Protein AF-0000000076757817 (afdb_homodimer)

Nearest PDB structures (foldseek):
  6qsr-assembly1_B  TM=8.230E-01  e=2.465E-12  Xenorhabdus doucetiae
  3az9-assembly2_G  TM=7.863E-01  e=8.239E-07  Plasmodium falciparum
  4b0j-assembly9_I  TM=7.269E-01  e=7.749E-06  Pseudomonas aeruginosa PAO1
  7bka-assembly1_A-2  TM=7.117E-01  e=3.145E-05  Pseudomonas aeruginosa PAO1
  6qsr-assembly1_B  TM=8.229E-01  e=2.107E-12  Xenorhabdus doucetiae

Sequence (334 aa):
MPQCPIKQPAALLPHSGRMVLLDEVLSYDDNSLHAVCTIRPDCILLPDGTNALPGWLGLEIMAQGVGAWAGAHALDAGRPVQLGFLLGTRKLHFARPEIPVGTVLDVQINLSWQDNATNMGVFDCTLTCRTPPLGRDDLAPGTLLLSGALNVFSPTNREALDAILGRMPQCPIKQPAALLPHSGRMVLLDEVLSYDDNSLHAVCTIRPDCILLPDGTNALPGWLGLEIMAQGVGAWAGAHALDAGRPVQLGFLLGTRKLHFARPEIPVGTVLDVQINLSWQDNATNMGVFDCTLTCRTPPLGRDDLAPGTLLLSGALNVFSPTNREALDAILGR

Organism: NCBI:txid1073362

Foldseek 3Di:
DPDPPDPCCVVVDPDDVLQDFWDDWPDDDPWKTKTKGAQAPSRPQDDPPDFWHFLVCCVSVQVVRVQVRQQVVCVVVVHHRFDKDFLDWDPKDAPDRIGGHQFMKIKMWGWDDADPQQQKTKIKIWIATCDHHPPDDVRDGGHTGIITITIMGTPPDDPNVCVSVVD/DPDPPDPCCVVVDPDDVLQDFWDDWPDDDPWKTKTKGAQAPSRPQDDPPDFWHFLVCCVSVQVVRVQVRQQVVCVVVVHHRFDKDFLDWDPKDAPDRIGGHQWMKIKMWGWDDADPQQQKTKIKIWIATCDHHPPDDVRDGGHTGIITITIMGTPPDDPNVCVSVVD

Secondary structure (DSSP, 8-state):
-PPSSBS-GGGGSS-SGGG--EEEEEEE-SSEEEEEEE--TT-TTSPTT-SEEEGGGHHHHHHHHHHHHHHHHHHHTT------EEEEEEEEEES-SEEETT-EEEEEEEEEEEETTTTEEEEEEEEEEEEPPTT--SS-TT-EEEEEEEEEE-TTSHHHHHHHTT-/-PPSSBS-GGGGSS-SGGG--EEEEEEE-SSEEEEEEE--TT-TTSPTT-SEEEGGGHHHHHHHHHHHHHHHHHHHTT------EEEEEEEEEES-SEEETT-EEEEEEEEEEEETTTTEEEEEEEEEEEEPPTT--SS-TT-EEEEEEEEEE-TTSHHHHHHHTT-

Structure (mmCIF, N/CA/C/O backbone):
data_AF-0000000076757817-model_v1
#
loop_
_entity.id
_entity.type
_entity.pdbx_description
1 polymer 'Thioester dehydrase'
#
loop_
_atom_site.group_PDB
_atom_site.id
_atom_site.type_symbol
_atom_site.label_atom_id
_atom_site.label_alt_id
_atom_site.label_comp_id
_atom_site.label_asym_id
_atom_site.label_entity_id
_atom_site.label_seq_id
_atom_site.pdbx_PDB_ins_code
_atom_site.Cartn_x
_atom_site.Cartn_y
_atom_site.Cartn_z
_atom_site.occupancy
_atom_site.B_iso_or_equiv
_atom_site.auth_seq_id
_atom_site.auth_comp_id
_atom_site.auth_asym_id
_atom_site.auth_atom_id
_atom_site.pdbx_PDB_model_num
ATOM 1 N N . MET A 1 1 ? -22.953 1.483 13.883 1 59.16 1 MET A N 1
ATOM 2 C CA . MET A 1 1 ? -22.156 2.629 13.445 1 59.16 1 MET A CA 1
ATOM 3 C C . MET A 1 1 ? -21.031 2.918 14.438 1 59.16 1 MET A C 1
ATOM 5 O O . MET A 1 1 ? -21.281 3.039 15.633 1 59.16 1 MET A O 1
ATOM 9 N N . PRO A 1 2 ? -19.766 2.627 13.938 1 66.06 2 PRO A N 1
ATOM 10 C CA . PRO A 1 2 ? -18.781 2.926 14.977 1 66.06 2 PRO A CA 1
ATOM 11 C C . PRO A 1 2 ? -18.969 4.312 15.594 1 66.06 2 PRO A C 1
ATOM 13 O O . PRO A 1 2 ? -19.422 5.238 14.906 1 66.06 2 PRO A O 1
ATOM 16 N N . GLN A 1 3 ? -19.094 4.418 16.859 1 83.25 3 GLN A N 1
ATOM 17 C CA . GLN A 1 3 ? -19.25 5.68 17.578 1 83.25 3 GLN A CA 1
ATOM 18 C C . GLN A 1 3 ? -18.016 6.566 17.391 1 83.25 3 GLN A C 1
ATOM 20 O O . GLN A 1 3 ? -16.891 6.121 17.609 1 83.25 3 GLN A O 1
ATOM 25 N N . CYS A 1 4 ? -18.219 7.715 16.875 1 88.81 4 CYS A N 1
ATOM 26 C CA . CYS A 1 4 ? -17.125 8.664 16.703 1 88.81 4 CYS A CA 1
ATOM 27 C C . CYS A 1 4 ? -16.875 9.43 18 1 88.81 4 CYS A C 1
ATOM 29 O O . CYS A 1 4 ? -17.781 9.648 18.797 1 88.81 4 CYS A O 1
ATOM 31 N N . PRO A 1 5 ? -15.602 9.836 18.359 1 92.88 5 PRO A N 1
ATOM 32 C CA . PRO A 1 5 ? -14.414 9.594 17.531 1 92.88 5 PRO A CA 1
ATOM 33 C C . PRO A 1 5 ? -13.945 8.141 17.578 1 92.88 5 PRO A C 1
ATOM 35 O O . PRO A 1 5 ? -14.055 7.488 18.625 1 92.88 5 PRO A O 1
ATOM 38 N N . ILE A 1 6 ? -13.523 7.648 16.484 1 92.06 6 ILE A N 1
ATOM 39 C CA . ILE A 1 6 ? -12.875 6.34 16.422 1 92.06 6 ILE A CA 1
ATOM 40 C C . ILE A 1 6 ? -11.406 6.465 16.812 1 92.06 6 ILE A C 1
ATOM 42 O O . ILE A 1 6 ? -10.602 7.012 16.047 1 92.06 6 ILE A O 1
ATOM 46 N N . LYS A 1 7 ? -10.93 5.855 17.844 1 91.38 7 LYS A N 1
ATOM 47 C CA . LYS A 1 7 ? -9.609 6.074 18.438 1 91.38 7 LYS A CA 1
ATOM 48 C C . LYS A 1 7 ? -8.609 5.031 17.938 1 91.38 7 LYS A C 1
ATOM 50 O O . LYS A 1 7 ? -7.406 5.16 18.172 1 91.38 7 LYS A O 1
ATOM 55 N N . GLN A 1 8 ? -9.125 4.004 17.297 1 85.5 8 GLN A N 1
ATOM 56 C CA . GLN A 1 8 ? -8.258 2.986 16.719 1 85.5 8 GLN A CA 1
ATOM 57 C C . GLN A 1 8 ? -8.469 2.891 15.203 1 85.5 8 GLN A C 1
ATOM 59 O O . GLN A 1 8 ? -9.047 1.918 14.711 1 85.5 8 GLN A O 1
ATOM 64 N N . PRO A 1 9 ? -7.902 3.799 14.508 1 88 9 PRO A N 1
ATOM 65 C CA . PRO A 1 9 ? -8.133 3.82 13.062 1 88 9 PRO A CA 1
ATOM 66 C C . PRO A 1 9 ? -7.609 2.568 12.359 1 88 9 PRO A C 1
ATOM 68 O O . PRO A 1 9 ? -8.062 2.232 11.266 1 88 9 PRO A O 1
ATOM 71 N N . ALA A 1 10 ? -6.676 1.863 13.023 1 82.62 10 ALA A N 1
ATOM 72 C CA . ALA A 1 10 ? -6.133 0.627 12.469 1 82.62 10 ALA A CA 1
ATOM 73 C C . ALA A 1 10 ? -7.246 -0.367 12.148 1 82.62 10 ALA A C 1
ATOM 75 O O . ALA A 1 10 ? -7.137 -1.139 11.195 1 82.62 10 ALA A O 1
ATOM 76 N N . ALA A 1 11 ? -8.289 -0.282 12.891 1 82.5 11 ALA A N 1
ATOM 77 C CA . ALA A 1 11 ? -9.391 -1.218 12.719 1 82.5 11 ALA A CA 1
ATOM 78 C C . ALA A 1 11 ? -10.156 -0.938 11.43 1 82.5 11 ALA A C 1
ATOM 80 O O . ALA A 1 11 ? -10.914 -1.786 10.953 1 82.5 11 ALA A O 1
ATOM 81 N N . LEU A 1 12 ? -9.992 0.234 10.883 1 86.06 12 LEU A N 1
ATOM 82 C CA . LEU A 1 12 ? -10.695 0.629 9.672 1 86.06 12 LEU A CA 1
ATOM 83 C C . LEU A 1 12 ? -9.852 0.321 8.438 1 86.06 12 LEU A C 1
ATOM 85 O O . LEU A 1 12 ? -10.32 0.469 7.305 1 86.06 12 LEU A O 1
ATOM 89 N N . LEU A 1 13 ? -8.594 0.006 8.609 1 84.19 13 LEU A N 1
ATOM 90 C CA . LEU A 1 13 ? -7.648 -0.204 7.523 1 84.19 13 LEU A CA 1
ATOM 91 C C . LEU A 1 13 ? -7.254 -1.673 7.422 1 84.19 13 LEU A C 1
ATOM 93 O O . LEU A 1 13 ? -7.312 -2.406 8.414 1 84.19 13 LEU A O 1
ATOM 97 N N . PRO A 1 14 ? -6.934 -2.043 6.145 1 70.81 14 PRO A N 1
ATOM 98 C CA . PRO A 1 14 ? -6.492 -3.436 6.023 1 70.81 14 PRO A CA 1
ATOM 99 C C . PRO A 1 14 ? -5.18 -3.705 6.754 1 70.81 14 PRO A C 1
ATOM 101 O O . PRO A 1 14 ? -4.184 -3.016 6.52 1 70.81 14 PRO A O 1
ATOM 104 N N . HIS A 1 15 ? -5.055 -3.926 7.953 1 63.12 15 HIS A N 1
ATOM 105 C CA . HIS A 1 15 ? -3.83 -4.086 8.727 1 63.12 15 HIS A CA 1
ATOM 106 C C . HIS A 1 15 ? -3.494 -5.562 8.93 1 63.12 15 HIS A C 1
ATOM 108 O O . HIS A 1 15 ? -2.338 -5.91 9.18 1 63.12 15 HIS A O 1
ATOM 114 N N . SER A 1 16 ? -4.121 -6.391 9.031 1 57.44 16 SER A N 1
ATOM 115 C CA . SER A 1 16 ? -3.879 -7.637 9.75 1 57.44 16 SER A CA 1
ATOM 116 C C . SER A 1 16 ? -2.908 -8.539 8.992 1 57.44 16 SER A C 1
ATOM 118 O O . SER A 1 16 ? -2.561 -8.25 7.848 1 57.44 16 SER A O 1
ATOM 120 N N . GLY A 1 17 ? -2.246 -9.438 9.75 1 59.69 17 GLY A N 1
ATOM 121 C CA . GLY A 1 17 ? -1.6 -10.633 9.219 1 59.69 17 GLY A CA 1
ATOM 122 C C . GLY A 1 17 ? -2.271 -11.164 7.969 1 59.69 17 GLY A C 1
ATOM 123 O O . GLY A 1 17 ? -1.628 -11.805 7.137 1 59.69 17 GLY A O 1
ATOM 124 N N . ARG A 1 18 ? -3.461 -10.57 7.727 1 65.88 18 ARG A N 1
ATOM 125 C CA . ARG A 1 18 ? -4.23 -11.047 6.578 1 65.88 18 ARG A CA 1
ATOM 126 C C . ARG A 1 18 ? -3.781 -10.352 5.297 1 65.88 18 ARG A C 1
ATOM 128 O O . ARG A 1 18 ? -4.023 -10.852 4.199 1 65.88 18 ARG A O 1
ATOM 135 N N . MET A 1 19 ? -2.99 -9.289 5.41 1 78.12 19 MET A N 1
ATOM 136 C CA . MET A 1 19 ? -2.559 -8.547 4.227 1 78.12 19 MET A CA 1
ATOM 137 C C . MET A 1 19 ? -1.265 -9.133 3.664 1 78.12 19 MET A C 1
ATOM 139 O O . MET A 1 19 ? -0.872 -8.812 2.541 1 78.12 19 MET A O 1
ATOM 143 N N . VAL A 1 20 ? -0.79 -10.031 4.496 1 83.75 20 VAL A N 1
ATOM 144 C CA . VAL A 1 20 ? 0.429 -10.68 4.031 1 83.75 20 VAL A CA 1
ATOM 145 C C . VAL A 1 20 ? 0.072 -11.891 3.174 1 83.75 20 VAL A C 1
ATOM 147 O O . VAL A 1 20 ? -0.533 -12.852 3.664 1 83.75 20 VAL A O 1
ATOM 150 N N . LEU A 1 21 ? 0.478 -11.828 1.938 1 90 21 LEU A N 1
ATOM 151 C CA . LEU A 1 21 ? 0.109 -12.844 0.96 1 90 21 LEU A CA 1
ATOM 152 C C . LEU A 1 21 ? 1.172 -13.938 0.882 1 90 21 LEU A C 1
ATOM 154 O O . LEU A 1 21 ? 0.859 -15.094 0.594 1 90 21 LEU A O 1
ATOM 158 N N . LEU A 1 22 ? 2.387 -13.578 1.128 1 95.12 22 LEU A N 1
ATOM 159 C CA . LEU A 1 22 ? 3.479 -14.547 1.048 1 95.12 22 LEU A CA 1
ATOM 160 C C . LEU A 1 22 ? 3.41 -15.539 2.201 1 95.12 22 LEU A C 1
ATOM 162 O O . LEU A 1 22 ? 3.182 -15.148 3.35 1 95.12 22 LEU A O 1
ATOM 166 N N . ASP A 1 23 ? 3.6 -16.797 1.797 1 95.44 23 ASP A N 1
ATOM 167 C CA . ASP A 1 23 ? 3.637 -17.844 2.818 1 95.44 23 ASP A CA 1
ATOM 168 C C . ASP A 1 23 ? 5.012 -17.906 3.482 1 95.44 23 ASP A C 1
ATOM 170 O O . ASP A 1 23 ? 5.109 -18.016 4.707 1 95.44 23 ASP A O 1
ATOM 174 N N . GLU A 1 24 ? 5.984 -17.938 2.697 1 96.12 24 GLU A N 1
ATOM 175 C CA . GLU A 1 24 ? 7.359 -18.047 3.18 1 96.12 24 GLU A CA 1
ATOM 176 C C . GLU A 1 24 ? 8.352 -17.547 2.125 1 96.12 24 GLU A C 1
ATOM 178 O O . GLU A 1 24 ? 8.039 -17.547 0.931 1 96.12 24 GLU A O 1
ATOM 183 N N . VAL A 1 25 ? 9.523 -17.062 2.656 1 97.62 25 VAL A N 1
ATOM 184 C CA . VAL A 1 25 ? 10.672 -16.781 1.802 1 97.62 25 VAL A CA 1
ATOM 185 C C . VAL A 1 25 ? 11.641 -17.953 1.84 1 97.62 25 VAL A C 1
ATOM 187 O O . VAL A 1 25 ? 12.203 -18.266 2.891 1 97.62 25 VAL A O 1
ATOM 190 N N . LEU A 1 26 ? 11.812 -18.578 0.667 1 98.25 26 LEU A N 1
ATOM 191 C CA . LEU A 1 26 ? 12.648 -19.781 0.594 1 98.25 26 LEU A CA 1
ATOM 192 C C . LEU A 1 26 ? 14.125 -19.406 0.57 1 98.25 26 LEU A C 1
ATOM 194 O O . LEU A 1 26 ? 14.953 -20.125 1.146 1 98.25 26 LEU A O 1
ATOM 198 N N . SER A 1 27 ? 14.391 -18.359 -0.106 1 97.94 27 SER A N 1
ATOM 199 C CA . SER A 1 27 ? 15.766 -17.891 -0.193 1 97.94 27 SER A CA 1
ATOM 200 C C . SER A 1 27 ? 15.82 -16.453 -0.692 1 97.94 27 SER A C 1
ATOM 202 O O . SER A 1 27 ? 14.875 -15.961 -1.312 1 97.94 27 SER A O 1
ATOM 204 N N . TYR A 1 28 ? 16.891 -15.766 -0.368 1 97.81 28 TYR A N 1
ATOM 205 C CA . TYR A 1 28 ? 17.219 -14.477 -0.968 1 97.81 28 TYR A CA 1
ATOM 206 C C . TYR A 1 28 ? 18.734 -14.242 -0.963 1 97.81 28 TYR A C 1
ATOM 208 O O . TYR A 1 28 ? 19.453 -14.852 -0.176 1 97.81 28 TYR A O 1
ATOM 216 N N . ASP A 1 29 ? 19.172 -13.477 -1.891 1 97.19 29 ASP A N 1
ATOM 217 C CA . ASP A 1 29 ? 20.562 -13.039 -1.958 1 97.19 29 ASP A CA 1
ATOM 218 C C . ASP A 1 29 ? 20.656 -11.555 -2.311 1 97.19 29 ASP A C 1
ATOM 220 O O . ASP A 1 29 ? 19.703 -10.797 -2.102 1 97.19 29 ASP A O 1
ATOM 224 N N . ASP A 1 30 ? 21.781 -11.078 -2.809 1 96.06 30 ASP A N 1
ATOM 225 C CA . ASP A 1 30 ? 22 -9.648 -3.002 1 96.06 30 ASP A CA 1
ATOM 226 C C . ASP A 1 30 ? 21.062 -9.078 -4.055 1 96.06 30 ASP A C 1
ATOM 228 O O . ASP A 1 30 ? 20.734 -7.891 -4.023 1 96.06 30 ASP A O 1
ATOM 232 N N . ASN A 1 31 ? 20.594 -9.977 -4.91 1 97.56 31 ASN A N 1
ATOM 233 C CA . ASN A 1 31 ? 19.859 -9.422 -6.039 1 97.56 31 ASN A CA 1
ATOM 234 C C . ASN A 1 31 ? 18.562 -10.18 -6.293 1 97.56 31 ASN A C 1
ATOM 236 O O . ASN A 1 31 ? 17.859 -9.906 -7.266 1 97.56 31 ASN A O 1
ATOM 240 N N . SER A 1 32 ? 18.281 -11.141 -5.453 1 98.38 32 SER A N 1
ATOM 241 C CA . SER A 1 32 ? 17.094 -11.93 -5.785 1 98.38 32 SER A CA 1
ATOM 242 C C . SER A 1 32 ? 16.406 -12.453 -4.531 1 98.38 32 SER A C 1
ATOM 244 O O . SER A 1 32 ? 17.016 -12.508 -3.461 1 98.38 32 SER A O 1
ATOM 246 N N . LEU A 1 33 ? 15.164 -12.805 -4.664 1 98.38 33 LEU A N 1
ATOM 247 C CA . LEU A 1 33 ? 14.367 -13.461 -3.629 1 98.38 33 LEU A CA 1
ATOM 248 C C . LEU A 1 33 ? 13.398 -14.461 -4.242 1 98.38 33 LEU A C 1
ATOM 250 O O . LEU A 1 33 ? 12.781 -14.188 -5.273 1 98.38 33 LEU A O 1
ATOM 254 N N . HIS A 1 34 ? 13.359 -15.617 -3.633 1 98.88 34 HIS A N 1
ATOM 255 C CA . HIS A 1 34 ? 12.406 -16.672 -3.967 1 98.88 34 HIS A CA 1
ATOM 256 C C . HIS A 1 34 ? 11.445 -16.922 -2.812 1 98.88 34 HIS A C 1
ATOM 258 O O . HIS A 1 34 ? 11.867 -17.25 -1.704 1 98.88 34 HIS A O 1
ATOM 264 N N . ALA A 1 35 ? 10.188 -16.75 -3.094 1 98.75 35 ALA A N 1
ATOM 265 C CA . ALA A 1 35 ? 9.164 -16.969 -2.072 1 98.75 35 ALA A CA 1
ATOM 266 C C . ALA A 1 35 ? 8.016 -17.812 -2.615 1 98.75 35 ALA A C 1
ATOM 268 O O . ALA A 1 35 ? 7.984 -18.141 -3.805 1 98.75 35 ALA A O 1
ATOM 269 N N . VAL A 1 36 ? 7.156 -18.203 -1.668 1 98.56 36 VAL A N 1
ATOM 270 C CA . VAL A 1 36 ? 5.965 -18.984 -2.002 1 98.56 36 VAL A CA 1
ATOM 271 C C . VAL A 1 36 ? 4.715 -18.234 -1.531 1 98.56 36 VAL A C 1
ATOM 273 O O . VAL A 1 36 ? 4.723 -17.609 -0.472 1 98.56 36 VAL A O 1
ATOM 276 N N . CYS A 1 37 ? 3.658 -18.312 -2.357 1 97.88 37 CYS A N 1
ATOM 277 C CA . CYS A 1 37 ? 2.355 -17.734 -2.035 1 97.88 37 CYS A CA 1
ATOM 278 C C . CYS A 1 37 ? 1.23 -18.688 -2.414 1 97.88 37 CYS A C 1
ATOM 280 O O . CYS A 1 37 ? 1.193 -19.203 -3.535 1 97.88 37 CYS A O 1
ATOM 282 N N . THR A 1 38 ? 0.307 -18.891 -1.485 1 97.38 38 THR A N 1
ATOM 283 C CA . THR A 1 38 ? -0.877 -19.688 -1.761 1 97.38 38 THR A CA 1
ATOM 284 C C . THR A 1 38 ? -2.113 -18.812 -1.897 1 97.38 38 THR A C 1
ATOM 286 O O . THR A 1 38 ? -2.383 -17.969 -1.033 1 97.38 38 THR A O 1
ATOM 289 N N . ILE A 1 39 ? -2.777 -19.016 -3.039 1 96.38 39 ILE A N 1
ATOM 290 C CA . ILE A 1 39 ? -4.051 -18.312 -3.18 1 96.38 39 ILE A CA 1
ATOM 291 C C . ILE A 1 39 ? -5.125 -19.047 -2.367 1 96.38 39 ILE A C 1
ATOM 293 O O . ILE A 1 39 ? -5.621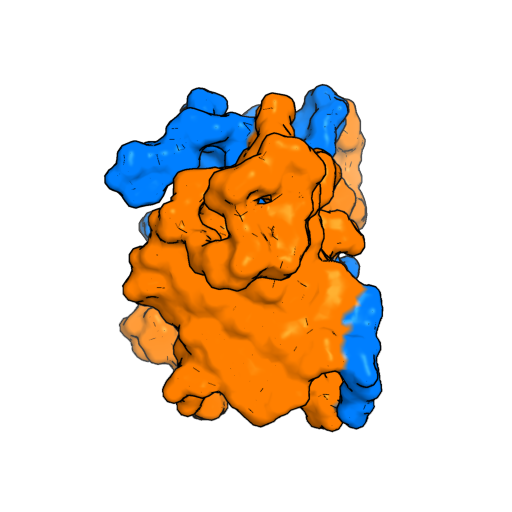 -20.094 -2.777 1 96.38 39 ILE A O 1
ATOM 297 N N . ARG A 1 40 ? -5.508 -18.438 -1.264 1 94.44 40 ARG A N 1
ATOM 298 C CA . ARG A 1 40 ? -6.488 -19.047 -0.362 1 94.44 40 ARG A CA 1
ATOM 299 C C . ARG A 1 40 ? -7.855 -18.391 -0.529 1 94.44 40 ARG A C 1
ATOM 301 O O . ARG A 1 40 ? -7.965 -17.297 -1.08 1 94.44 40 ARG A O 1
ATOM 308 N N . PRO A 1 41 ? -8.883 -19.078 -0.036 1 90.5 41 PRO A N 1
ATOM 309 C CA . PRO A 1 41 ? -10.234 -18.531 -0.155 1 90.5 41 PRO A CA 1
ATOM 310 C C . PRO A 1 41 ? -10.406 -17.234 0.625 1 90.5 41 PRO A C 1
ATOM 312 O O . PRO A 1 41 ? -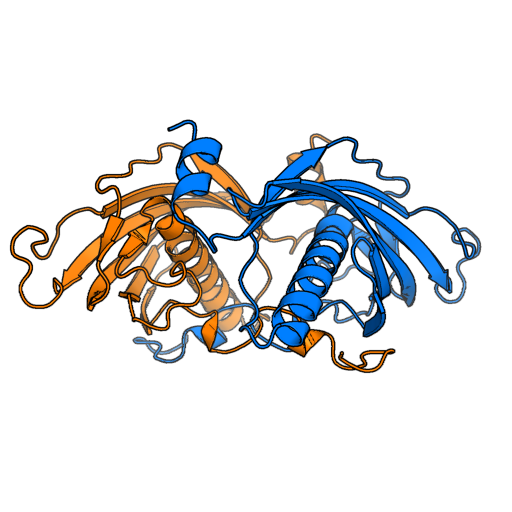11.273 -16.422 0.292 1 90.5 41 PRO A O 1
ATOM 315 N N . ASP A 1 42 ? -9.57 -17.094 1.611 1 83.81 42 ASP A N 1
ATOM 316 C CA . ASP A 1 42 ? -9.727 -15.898 2.447 1 83.81 42 ASP A CA 1
ATOM 317 C C . ASP A 1 42 ? -8.734 -14.812 2.053 1 83.81 42 ASP A C 1
ATOM 319 O O . ASP A 1 42 ? -8.539 -13.844 2.789 1 83.81 42 ASP A O 1
ATOM 323 N N . CYS A 1 43 ? -8.141 -15.016 0.966 1 85.75 43 CYS A N 1
ATOM 324 C CA . CYS A 1 43 ? -7.234 -13.984 0.464 1 85.75 43 CYS A CA 1
ATOM 325 C C . CYS A 1 43 ? -7.93 -12.633 0.402 1 85.75 43 CYS A C 1
ATOM 327 O O . CYS A 1 43 ? -8.992 -12.5 -0.205 1 85.75 43 CYS A O 1
ATOM 329 N N . ILE A 1 44 ? -7.285 -11.68 0.952 1 79.19 44 ILE A N 1
ATOM 330 C CA . ILE A 1 44 ? -7.879 -10.359 1.115 1 79.19 44 ILE A CA 1
ATOM 331 C C . ILE A 1 44 ? -8.094 -9.719 -0.254 1 79.19 44 ILE A C 1
ATOM 333 O O . ILE A 1 44 ? -8.953 -8.844 -0.411 1 79.19 44 ILE A O 1
ATOM 337 N N . LEU A 1 45 ? -7.398 -10.125 -1.271 1 82.81 45 LEU A N 1
ATOM 338 C CA . LEU A 1 45 ? -7.477 -9.539 -2.605 1 82.81 45 LEU A CA 1
ATOM 339 C C . LEU A 1 45 ? -8.57 -10.211 -3.43 1 82.81 45 LEU A C 1
ATOM 341 O O . LEU A 1 45 ? -8.93 -9.719 -4.504 1 82.81 45 LEU A O 1
ATOM 345 N N . LEU A 1 46 ? -9.047 -11.305 -2.91 1 85.62 46 LEU A N 1
ATOM 346 C CA . LEU A 1 46 ? -10.047 -12.055 -3.658 1 85.62 46 LEU A CA 1
ATOM 347 C C . LEU A 1 46 ? -11.383 -11.312 -3.664 1 85.62 46 LEU A C 1
ATOM 349 O O . LEU A 1 46 ? -11.938 -11.023 -2.604 1 85.62 46 LEU A O 1
ATOM 353 N N . PRO A 1 47 ? -11.883 -11.047 -4.879 1 79.12 47 PRO A N 1
ATOM 354 C CA . PRO A 1 47 ? -13.211 -10.43 -4.918 1 79.12 47 PRO A CA 1
ATOM 355 C C . PRO A 1 47 ? -14.289 -11.305 -4.297 1 79.12 47 PRO A C 1
ATOM 357 O O . PRO A 1 47 ? -14.203 -12.539 -4.367 1 79.12 47 PRO A O 1
ATOM 360 N N . ASP A 1 48 ? -15.25 -10.625 -3.773 1 76.06 48 ASP A N 1
ATOM 361 C CA . ASP A 1 48 ? -16.328 -11.344 -3.092 1 76.06 48 ASP A CA 1
ATOM 362 C C . ASP A 1 48 ? -17.016 -12.328 -4.035 1 76.06 48 ASP A C 1
ATOM 364 O O . ASP A 1 48 ? -17.328 -11.977 -5.18 1 76.06 48 ASP A O 1
ATOM 368 N N . GLY A 1 49 ? -17.156 -13.531 -3.486 1 81.88 49 GLY A N 1
ATOM 369 C CA . GLY A 1 49 ? -17.938 -14.523 -4.203 1 81.88 49 GLY A CA 1
ATOM 370 C C . GLY A 1 49 ? -17.203 -15.164 -5.359 1 81.88 49 GLY A C 1
ATOM 371 O O . GLY A 1 49 ? -17.797 -15.859 -6.184 1 81.88 49 GLY A O 1
ATOM 372 N N . THR A 1 50 ? -15.977 -14.805 -5.441 1 86.31 50 THR A N 1
ATOM 373 C CA . THR A 1 50 ? -15.219 -15.391 -6.539 1 86.31 50 THR A CA 1
ATOM 374 C C . THR A 1 50 ? -14.25 -16.453 -6.016 1 86.31 50 THR A C 1
ATOM 376 O O . THR A 1 50 ? -13.992 -16.531 -4.812 1 86.31 50 THR A O 1
ATOM 379 N N . ASN A 1 51 ? -13.797 -17.297 -7.004 1 92.12 51 ASN A N 1
ATOM 380 C CA . ASN A 1 51 ? -12.875 -18.359 -6.656 1 92.12 51 ASN A CA 1
ATOM 381 C C . ASN A 1 51 ? -11.547 -18.219 -7.395 1 92.12 51 ASN A C 1
ATOM 383 O O . ASN A 1 51 ? -10.859 -19.219 -7.641 1 92.12 51 ASN A O 1
ATOM 387 N N . ALA A 1 52 ? -11.328 -17.094 -7.824 1 93.94 52 ALA A N 1
ATOM 388 C CA . ALA A 1 52 ? -10.07 -16.812 -8.523 1 93.94 52 ALA A CA 1
ATOM 389 C C . ALA A 1 52 ? -9.656 -15.359 -8.352 1 93.94 52 ALA A C 1
ATOM 391 O O . ALA A 1 52 ? -10.5 -14.461 -8.305 1 93.94 52 ALA A O 1
ATOM 392 N N . LEU A 1 53 ? -8.359 -15.242 -8.258 1 92.56 53 LEU A N 1
ATOM 393 C CA . LEU A 1 53 ? -7.77 -13.906 -8.195 1 92.56 53 LEU A CA 1
ATOM 394 C C . LEU A 1 53 ? -7.578 -13.328 -9.602 1 92.56 53 LEU A C 1
ATOM 396 O O . LEU A 1 53 ? -6.961 -13.969 -10.453 1 92.56 53 LEU A O 1
ATOM 400 N N . PRO A 1 54 ? -8.164 -12.164 -9.805 1 89.62 54 PRO A N 1
ATOM 401 C CA . PRO A 1 54 ? -7.816 -11.523 -11.07 1 89.62 54 PRO A CA 1
ATOM 402 C C . PRO A 1 54 ? -6.309 -11.43 -11.297 1 89.62 54 PRO A C 1
ATOM 404 O O . PRO A 1 54 ? -5.562 -11.094 -10.367 1 89.62 54 PRO A O 1
ATOM 407 N N . GLY A 1 55 ? -5.852 -11.758 -12.477 1 90.06 55 GLY A N 1
ATOM 408 C CA . GLY A 1 55 ? -4.434 -11.852 -12.781 1 90.06 55 GLY A CA 1
ATOM 409 C C . GLY A 1 55 ? -3.664 -10.594 -12.422 1 90.06 55 GLY A C 1
ATOM 410 O O . GLY A 1 55 ? -2.543 -10.664 -11.914 1 90.06 55 GLY A O 1
ATOM 411 N N . TRP A 1 56 ? -4.219 -9.492 -12.727 1 83.94 56 TRP A N 1
ATOM 412 C CA . TRP A 1 56 ? -3.518 -8.234 -12.516 1 83.94 56 TRP A CA 1
ATOM 413 C C . TRP A 1 56 ? -3.223 -8.016 -11.039 1 83.94 56 TRP A C 1
ATOM 415 O O . TRP A 1 56 ? -2.283 -7.297 -10.68 1 83.94 56 TRP A O 1
ATOM 425 N N . LEU A 1 57 ? -3.992 -8.625 -10.133 1 88.44 57 LEU A N 1
ATOM 426 C CA . LEU A 1 57 ? -3.742 -8.477 -8.703 1 88.44 57 LEU A CA 1
ATOM 427 C C . LEU A 1 57 ? -2.508 -9.266 -8.289 1 88.44 57 LEU A C 1
ATOM 429 O O . LEU A 1 57 ? -1.985 -9.07 -7.188 1 88.44 57 LEU A O 1
ATOM 433 N N . GLY A 1 58 ? -2.047 -10.047 -9.156 1 93 58 GLY A N 1
ATOM 434 C CA . GLY A 1 58 ? -0.755 -10.672 -8.922 1 93 58 GLY A CA 1
ATOM 435 C C . GLY A 1 58 ? 0.367 -9.664 -8.727 1 93 58 GLY A C 1
ATOM 436 O O . GLY A 1 58 ? 1.389 -9.984 -8.117 1 93 58 GLY A O 1
ATOM 437 N N . LEU A 1 59 ? 0.164 -8.484 -9.242 1 91.38 59 LEU A N 1
ATOM 438 C CA . LEU A 1 59 ? 1.128 -7.406 -9.055 1 91.38 59 LEU A CA 1
ATOM 439 C C . LEU A 1 59 ? 1.378 -7.156 -7.57 1 91.38 59 LEU A C 1
ATOM 441 O O . LEU A 1 59 ? 2.51 -6.887 -7.168 1 91.38 59 LEU A O 1
ATOM 445 N N . GLU A 1 60 ? 0.323 -7.227 -6.762 1 89.5 60 GLU A N 1
ATOM 446 C CA . GLU A 1 60 ? 0.454 -7.008 -5.324 1 89.5 60 GLU A CA 1
ATOM 447 C C . GLU A 1 60 ? 1.334 -8.078 -4.684 1 89.5 60 GLU A C 1
ATOM 449 O O . GLU A 1 60 ? 2.078 -7.793 -3.742 1 89.5 60 GLU A O 1
ATOM 454 N N . ILE A 1 61 ? 1.229 -9.305 -5.18 1 94.19 61 ILE A N 1
ATOM 455 C CA . ILE A 1 61 ? 2.066 -10.398 -4.695 1 94.19 61 ILE A CA 1
ATOM 456 C C . ILE A 1 61 ? 3.529 -10.117 -5.039 1 94.19 61 ILE A C 1
ATOM 458 O O . ILE A 1 61 ? 4.41 -10.258 -4.188 1 94.19 61 ILE A O 1
ATOM 462 N N . MET A 1 62 ? 3.719 -9.633 -6.273 1 96.44 62 MET A N 1
ATOM 463 C CA . MET A 1 62 ? 5.07 -9.281 -6.703 1 96.44 62 MET A CA 1
ATOM 464 C C . MET A 1 62 ? 5.617 -8.125 -5.875 1 96.44 62 MET A C 1
ATOM 466 O O . MET A 1 62 ? 6.766 -8.164 -5.426 1 96.44 62 MET A O 1
ATOM 470 N N . ALA A 1 63 ? 4.773 -7.133 -5.707 1 93 63 ALA A N 1
ATOM 471 C CA . ALA A 1 63 ? 5.176 -5.98 -4.902 1 93 63 ALA A CA 1
ATOM 472 C C . ALA A 1 63 ? 5.566 -6.406 -3.49 1 93 63 ALA A C 1
ATOM 474 O O . ALA A 1 63 ? 6.555 -5.918 -2.939 1 93 63 ALA A O 1
ATOM 475 N N . GLN A 1 64 ? 4.805 -7.27 -2.951 1 91 64 GLN A N 1
ATOM 476 C CA . GLN A 1 64 ? 5.141 -7.762 -1.619 1 91 64 GLN A CA 1
ATOM 477 C C . GLN A 1 64 ? 6.461 -8.523 -1.629 1 91 64 GLN A C 1
ATOM 479 O O . GLN A 1 64 ? 7.234 -8.453 -0.67 1 91 64 GLN A O 1
ATOM 484 N N . GLY A 1 65 ? 6.695 -9.289 -2.674 1 96.56 65 GLY A N 1
ATOM 485 C CA . GLY A 1 65 ? 7.988 -9.93 -2.826 1 96.56 65 GLY A CA 1
ATOM 486 C C . GLY A 1 65 ? 9.148 -8.953 -2.801 1 96.56 65 GLY A C 1
ATOM 487 O O . GLY A 1 65 ? 10.148 -9.18 -2.121 1 96.56 65 GLY A O 1
ATOM 488 N N . VAL A 1 66 ? 9.008 -7.91 -3.562 1 95.81 66 VAL A N 1
ATOM 489 C CA . VAL A 1 66 ? 10.023 -6.863 -3.582 1 95.81 66 VAL A CA 1
ATOM 490 C C . VAL A 1 66 ? 10.195 -6.281 -2.18 1 95.81 66 VAL A C 1
ATOM 492 O O . VAL A 1 66 ? 11.32 -6.094 -1.712 1 95.81 66 VAL A O 1
ATOM 495 N N . GLY A 1 67 ? 9.109 -6.008 -1.559 1 92.62 67 GLY A N 1
ATOM 496 C CA . GLY A 1 67 ? 9.148 -5.527 -0.186 1 92.62 67 GLY A CA 1
ATOM 497 C C . GLY A 1 67 ? 9.875 -6.477 0.754 1 92.62 67 GLY A C 1
ATOM 498 O O . GLY A 1 67 ? 10.648 -6.039 1.607 1 92.62 67 GLY A O 1
ATOM 499 N N . ALA A 1 68 ? 9.609 -7.719 0.615 1 93.56 68 ALA A N 1
ATOM 500 C CA . ALA A 1 68 ? 10.242 -8.727 1.457 1 93.56 68 ALA A CA 1
ATOM 501 C C . ALA A 1 68 ? 11.758 -8.766 1.226 1 93.56 68 ALA A C 1
ATOM 503 O O . ALA A 1 68 ? 12.531 -8.93 2.17 1 93.56 68 ALA A O 1
ATOM 504 N N . TRP A 1 69 ? 12.141 -8.641 -0 1 96.19 69 TRP A N 1
ATOM 505 C CA . TRP A 1 69 ? 13.562 -8.57 -0.313 1 96.19 69 TRP A CA 1
ATOM 506 C C . TRP A 1 69 ? 14.219 -7.391 0.394 1 96.19 69 TRP A C 1
ATOM 508 O O . TRP A 1 69 ? 15.234 -7.559 1.078 1 96.19 69 TRP A O 1
ATOM 518 N N . ALA A 1 70 ? 13.664 -6.262 0.179 1 92.12 70 ALA A N 1
ATOM 519 C CA . ALA A 1 70 ? 14.188 -5.055 0.808 1 92.12 70 ALA A CA 1
ATOM 520 C C . ALA A 1 70 ? 14.18 -5.18 2.328 1 92.12 70 ALA A C 1
ATOM 522 O O . ALA A 1 70 ? 15.133 -4.773 2.998 1 92.12 70 ALA A O 1
ATOM 523 N N . GLY A 1 71 ? 13.133 -5.73 2.826 1 90.44 71 GLY A N 1
ATOM 524 C CA . GLY A 1 71 ? 13.008 -5.914 4.262 1 90.44 71 GLY A CA 1
ATOM 525 C C . GLY A 1 71 ? 14.047 -6.855 4.836 1 90.44 71 GLY A C 1
ATOM 526 O O . GLY A 1 71 ? 14.625 -6.59 5.895 1 90.44 71 GLY A O 1
ATOM 527 N N . ALA A 1 72 ? 14.289 -7.938 4.164 1 93.69 72 ALA A N 1
ATOM 528 C CA . ALA A 1 72 ? 15.305 -8.891 4.602 1 93.69 72 ALA A CA 1
ATOM 529 C C . ALA A 1 72 ? 16.672 -8.227 4.688 1 93.69 72 ALA A C 1
ATOM 531 O O . ALA A 1 72 ? 17.406 -8.406 5.668 1 93.69 72 ALA A O 1
ATOM 532 N N . HIS A 1 73 ? 16.922 -7.438 3.711 1 92.75 73 HIS A N 1
ATOM 533 C CA . HIS A 1 73 ? 18.219 -6.766 3.693 1 92.75 73 HIS A CA 1
ATOM 534 C C . HIS A 1 73 ? 18.312 -5.699 4.781 1 92.75 73 HIS A C 1
ATOM 536 O O . HIS A 1 73 ? 19.375 -5.496 5.375 1 92.75 73 HIS A O 1
ATOM 542 N N . ALA A 1 74 ? 17.234 -4.996 4.941 1 87.69 74 ALA A N 1
ATOM 543 C CA . ALA A 1 74 ? 17.219 -4.02 6.027 1 87.69 74 ALA A CA 1
ATOM 544 C C . ALA A 1 74 ? 17.5 -4.688 7.371 1 87.69 74 ALA A C 1
ATOM 546 O O . ALA A 1 74 ? 18.328 -4.211 8.148 1 87.69 74 ALA A O 1
ATOM 547 N N . LEU A 1 75 ? 16.891 -5.801 7.609 1 88.69 75 LEU A N 1
ATOM 548 C CA . LEU A 1 75 ? 17.062 -6.52 8.867 1 88.69 75 LEU A CA 1
ATOM 549 C C . LEU A 1 75 ? 18.484 -7.066 8.992 1 88.69 75 LEU A C 1
ATOM 551 O O . LEU A 1 75 ? 19.062 -7.027 10.078 1 88.69 75 LEU A O 1
ATOM 555 N N . ASP A 1 76 ? 19 -7.566 7.895 1 92.31 76 ASP A N 1
ATOM 556 C CA . ASP A 1 76 ? 20.391 -8.016 7.879 1 92.31 76 ASP A CA 1
ATOM 557 C C . ASP A 1 76 ? 21.328 -6.906 8.336 1 92.31 76 ASP A C 1
ATOM 559 O O . ASP A 1 76 ? 22.328 -7.168 8.992 1 92.31 76 ASP A O 1
ATOM 563 N N . ALA A 1 77 ? 20.984 -5.734 7.965 1 91.12 77 ALA A N 1
ATOM 564 C CA . ALA A 1 77 ? 21.828 -4.586 8.25 1 91.12 77 ALA A CA 1
ATOM 565 C C . ALA A 1 77 ? 21.5 -3.975 9.602 1 91.12 77 ALA A C 1
ATOM 567 O O . ALA A 1 77 ? 22.047 -2.936 9.977 1 91.12 77 ALA A O 1
ATOM 568 N N . GLY A 1 78 ? 20.547 -4.531 10.281 1 88.44 78 GLY A N 1
ATOM 569 C CA . GLY A 1 78 ? 20.156 -4.02 11.586 1 88.44 78 GLY A CA 1
ATOM 570 C C . GLY A 1 78 ? 19.312 -2.76 11.5 1 88.44 78 GLY A C 1
ATOM 571 O O . GLY A 1 78 ? 19.344 -1.923 12.406 1 88.44 78 GLY A O 1
ATOM 572 N N . ARG A 1 79 ? 18.703 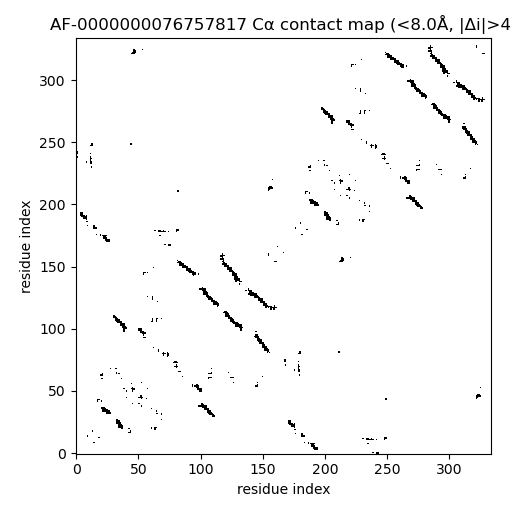-2.549 10.43 1 83.44 79 ARG A N 1
ATOM 573 C CA . ARG A 1 79 ? 17.844 -1.385 10.203 1 83.44 79 ARG A CA 1
ATOM 574 C C . ARG A 1 79 ? 16.375 -1.777 10.195 1 83.44 79 ARG A C 1
ATOM 576 O O . ARG A 1 79 ? 16.031 -2.938 9.945 1 83.44 79 ARG A O 1
ATOM 583 N N . PRO A 1 80 ? 15.477 -0.878 10.508 1 80.25 80 PRO A N 1
ATOM 584 C CA . PRO A 1 80 ? 14.047 -1.19 10.43 1 80.25 80 PRO A CA 1
ATOM 585 C C . PRO A 1 80 ? 13.555 -1.371 8.992 1 80.25 80 PRO A C 1
ATOM 587 O O . PRO A 1 80 ? 14.117 -0.781 8.07 1 80.25 80 PRO A O 1
ATOM 590 N N . VAL A 1 81 ? 12.531 -2.213 8.852 1 82.69 81 VAL A N 1
ATOM 591 C CA . VAL A 1 81 ? 11.859 -2.365 7.562 1 82.69 81 VAL A CA 1
ATOM 592 C C . VAL A 1 81 ? 11.18 -1.054 7.176 1 82.69 81 VAL A C 1
ATOM 594 O O . VAL A 1 81 ? 10.578 -0.384 8.023 1 82.69 81 VAL A O 1
ATOM 597 N N . GLN A 1 82 ? 11.297 -0.706 5.91 1 76.81 82 GLN A N 1
ATOM 598 C CA . GLN A 1 82 ? 10.75 0.555 5.426 1 76.81 82 GLN A CA 1
ATOM 599 C C . GLN A 1 82 ? 9.641 0.315 4.398 1 76.81 82 GLN A C 1
ATOM 601 O O . GLN A 1 82 ? 9.609 -0.731 3.748 1 76.81 82 GLN A O 1
ATOM 606 N N . LEU A 1 83 ? 8.789 1.353 4.316 1 77.31 83 LEU A N 1
ATOM 607 C CA . LEU A 1 83 ? 7.727 1.3 3.316 1 77.31 83 LEU A CA 1
ATOM 608 C C . LEU A 1 83 ? 8.281 1.548 1.918 1 77.31 83 LEU A C 1
ATOM 610 O O . LEU A 1 83 ? 9.125 2.424 1.729 1 77.31 83 LEU A O 1
ATOM 614 N N . GLY A 1 84 ? 7.852 0.718 1.03 1 79.56 84 GLY A N 1
ATOM 615 C CA . GLY A 1 84 ? 8.133 0.952 -0.378 1 79.56 84 GLY A CA 1
ATOM 616 C C . GLY A 1 84 ? 6.906 1.389 -1.162 1 79.56 84 GLY A C 1
ATOM 617 O O . GLY A 1 84 ? 5.773 1.104 -0.767 1 79.56 84 GLY A O 1
ATOM 618 N N . PHE A 1 85 ? 7.262 2.143 -2.244 1 78.5 85 PHE A N 1
ATOM 619 C CA . PHE A 1 85 ? 6.195 2.635 -3.109 1 78.5 85 PHE A CA 1
ATOM 620 C C . PHE A 1 85 ? 6.383 2.135 -4.535 1 78.5 85 PHE A C 1
ATOM 622 O O . PHE A 1 85 ? 7.484 2.205 -5.086 1 78.5 85 PHE A O 1
ATOM 629 N N . LEU A 1 86 ? 5.246 1.55 -4.973 1 81.62 86 LEU A N 1
ATOM 630 C CA . LEU A 1 86 ? 5.23 1.182 -6.383 1 81.62 86 LEU A CA 1
ATOM 631 C C . LEU A 1 86 ? 5.051 2.414 -7.266 1 81.62 86 LEU A C 1
ATOM 633 O O . LEU A 1 86 ? 3.998 3.055 -7.234 1 81.62 86 LEU A O 1
ATOM 637 N N . LEU A 1 87 ? 6.012 2.756 -8.086 1 79.38 87 LEU A N 1
ATOM 638 C CA . LEU A 1 87 ? 5.977 3.953 -8.914 1 79.38 87 LEU A CA 1
ATOM 639 C C . LEU A 1 87 ? 5.395 3.643 -10.297 1 79.38 87 LEU A C 1
ATOM 641 O O . LEU A 1 87 ? 4.84 4.523 -10.953 1 79.38 87 LEU A O 1
ATOM 645 N N . GLY A 1 88 ? 5.684 2.451 -10.68 1 82.19 88 GLY A N 1
ATOM 646 C CA . GLY A 1 88 ? 5.207 2.053 -12 1 82.19 88 GLY A CA 1
ATOM 647 C C . GLY A 1 88 ? 5.617 0.642 -12.375 1 82.19 88 GLY A C 1
ATOM 648 O O . GLY A 1 88 ? 6.332 -0.026 -11.625 1 82.19 88 GLY A O 1
ATOM 649 N N . THR A 1 89 ? 5.004 0.235 -13.438 1 88.69 89 THR A N 1
ATOM 650 C CA . THR A 1 89 ? 5.32 -1.083 -13.977 1 88.69 89 THR A CA 1
ATOM 651 C C . THR A 1 89 ? 5.648 -0.994 -15.469 1 88.69 89 THR A C 1
ATOM 653 O O . THR A 1 89 ? 5.258 -0.036 -16.141 1 88.69 89 THR A O 1
ATOM 656 N N . ARG A 1 90 ? 6.492 -1.905 -15.859 1 90.5 90 ARG A N 1
ATOM 657 C CA . ARG A 1 90 ? 6.789 -2.023 -17.281 1 90.5 90 ARG A CA 1
ATOM 658 C C . ARG A 1 90 ? 6.844 -3.484 -17.703 1 90.5 90 ARG A C 1
ATOM 660 O O . ARG A 1 90 ? 6.988 -4.379 -16.875 1 90.5 90 ARG A O 1
ATOM 667 N N . LYS A 1 91 ? 6.574 -3.758 -19.016 1 93.75 91 LYS A N 1
ATOM 668 C CA . LYS A 1 91 ? 6.688 -5.066 -19.656 1 93.75 91 LYS A CA 1
ATOM 669 C C . LYS A 1 91 ? 5.805 -6.098 -18.953 1 93.75 91 LYS A C 1
ATOM 671 O O . LYS A 1 91 ? 6.227 -7.234 -18.734 1 93.75 91 LYS A O 1
ATOM 676 N N . LEU A 1 92 ? 4.688 -5.66 -18.578 1 92.06 92 LEU A N 1
ATOM 677 C CA . LEU A 1 92 ? 3.773 -6.578 -17.906 1 92.06 92 LEU A CA 1
ATOM 678 C C . LEU A 1 92 ? 3.221 -7.605 -18.891 1 92.06 92 LEU A C 1
ATOM 680 O O . LEU A 1 92 ? 2.799 -7.254 -20 1 92.06 92 LEU A O 1
ATOM 684 N N . HIS A 1 93 ? 3.332 -8.828 -18.453 1 95.5 93 HIS A N 1
ATOM 685 C CA . HIS A 1 93 ? 2.777 -9.938 -19.219 1 95.5 93 HIS A CA 1
ATOM 686 C C . HIS A 1 93 ? 1.835 -10.781 -18.375 1 95.5 93 HIS A C 1
ATOM 688 O O . HIS A 1 93 ? 2.281 -11.531 -17.5 1 95.5 93 HIS A O 1
ATOM 694 N N . PHE A 1 94 ? 0.54 -10.617 -18.672 1 93.12 94 PHE A N 1
ATOM 695 C CA . PHE A 1 94 ? -0.486 -11.422 -18.016 1 93.12 94 PHE A CA 1
ATOM 696 C C . PHE A 1 94 ? -0.748 -12.703 -18.781 1 93.12 94 PHE A C 1
ATOM 698 O O . PHE A 1 94 ? -1.57 -12.719 -19.703 1 93.12 94 PHE A O 1
ATOM 705 N N . ALA A 1 95 ? -0.114 -13.727 -18.359 1 94.06 95 ALA A N 1
ATOM 706 C CA . ALA A 1 95 ? -0.21 -14.977 -19.109 1 94.06 95 ALA A CA 1
ATOM 707 C C . ALA A 1 95 ? -1.561 -15.648 -18.891 1 94.06 95 ALA A C 1
ATOM 709 O O . ALA A 1 95 ? -2 -16.453 -19.719 1 94.06 95 ALA A O 1
ATOM 710 N N . ARG A 1 96 ? -2.188 -15.391 -17.781 1 91.5 96 ARG A N 1
ATOM 711 C CA . ARG A 1 96 ? -3.533 -15.852 -17.469 1 91.5 96 ARG A CA 1
ATOM 712 C C . ARG A 1 96 ? -4.395 -14.719 -16.922 1 91.5 96 ARG A C 1
ATOM 714 O O . ARG A 1 96 ? -3.902 -13.859 -16.188 1 91.5 96 ARG A O 1
ATOM 721 N N . PRO A 1 97 ? -5.684 -14.836 -17.312 1 90.38 97 PRO A N 1
ATOM 722 C CA . PRO A 1 97 ? -6.559 -13.758 -16.844 1 90.38 97 PRO A CA 1
ATOM 723 C C . PRO A 1 97 ? -6.855 -13.859 -15.344 1 90.38 97 PRO A C 1
ATOM 725 O O . PRO A 1 97 ? -7.195 -12.852 -14.711 1 90.38 97 PRO A O 1
ATOM 728 N N . GLU A 1 98 ? -6.77 -15.047 -14.867 1 93.62 98 GLU A N 1
ATOM 729 C CA . GLU A 1 98 ? -7.07 -15.25 -13.453 1 93.62 98 GLU A CA 1
ATOM 730 C C . GLU A 1 98 ? -6.191 -16.344 -12.852 1 93.62 98 GLU A C 1
ATOM 732 O O . GLU A 1 98 ? -5.633 -17.172 -13.578 1 93.62 98 GLU A O 1
ATOM 737 N N . ILE A 1 99 ? -6.094 -16.297 -11.562 1 95.19 99 ILE A N 1
ATOM 738 C CA . ILE A 1 99 ? -5.371 -17.297 -10.781 1 95.19 99 ILE A CA 1
ATOM 739 C C . ILE A 1 99 ? -6.336 -18.016 -9.836 1 95.19 99 ILE A C 1
ATOM 741 O O . ILE A 1 99 ? -6.77 -17.438 -8.836 1 95.19 99 ILE A O 1
ATOM 745 N N . PRO A 1 100 ? -6.543 -19.266 -10.062 1 96.12 100 PRO A N 1
ATOM 746 C CA . PRO A 1 100 ? -7.555 -19.969 -9.266 1 96.12 100 PRO A CA 1
ATOM 747 C C . PRO A 1 100 ? -7.156 -20.109 -7.801 1 96.12 100 PRO A C 1
ATOM 749 O O . PRO A 1 100 ? -5.98 -20.328 -7.492 1 96.12 100 PRO A O 1
ATOM 752 N N . VAL A 1 101 ? -8.203 -20.016 -6.973 1 95.81 101 VAL A N 1
ATOM 753 C CA . VAL A 1 101 ? -8.016 -20.344 -5.562 1 95.81 101 VAL A CA 1
ATOM 754 C C . VAL A 1 101 ? -7.477 -21.766 -5.43 1 95.81 101 VAL A C 1
ATOM 756 O O . VAL A 1 101 ? -7.914 -22.672 -6.145 1 95.81 101 VAL A O 1
ATOM 759 N N . GLY A 1 102 ? -6.551 -21.938 -4.535 1 96.88 102 GLY A N 1
ATOM 760 C CA . GLY A 1 102 ? -5.898 -23.234 -4.352 1 96.88 102 GLY A CA 1
ATOM 761 C C . GLY A 1 102 ? -4.559 -23.328 -5.059 1 96.88 102 GLY A C 1
ATOM 762 O O . GLY A 1 102 ? -3.785 -24.25 -4.809 1 96.88 102 GLY A O 1
ATOM 763 N N . THR A 1 103 ? -4.258 -22.406 -5.898 1 97.44 103 THR A N 1
ATOM 764 C CA . THR A 1 103 ? -2.98 -22.391 -6.602 1 97.44 103 THR A CA 1
ATOM 765 C C . THR A 1 103 ? -1.85 -22 -5.656 1 97.44 103 THR A C 1
ATOM 767 O O . THR A 1 103 ? -1.995 -21.062 -4.863 1 97.44 103 THR A O 1
ATOM 770 N N . VAL A 1 104 ? -0.762 -22.75 -5.695 1 98.25 104 VAL A N 1
ATOM 771 C CA . VAL A 1 104 ? 0.473 -22.344 -5.031 1 98.25 104 VAL A CA 1
ATOM 772 C C . VAL A 1 104 ? 1.439 -21.75 -6.051 1 98.25 104 VAL A C 1
ATOM 774 O O . VAL A 1 104 ? 1.669 -22.328 -7.113 1 98.25 104 VAL A O 1
ATOM 777 N N . LEU A 1 105 ? 1.982 -20.578 -5.684 1 98.5 105 LEU A N 1
ATOM 778 C CA . LEU A 1 105 ? 2.801 -19.828 -6.629 1 98.5 105 LEU A CA 1
ATOM 779 C C . LEU A 1 105 ? 4.254 -19.781 -6.168 1 98.5 105 LEU A C 1
ATOM 781 O O . LEU A 1 105 ? 4.531 -19.656 -4.977 1 98.5 105 LEU A O 1
ATOM 785 N N . ASP A 1 106 ? 5.148 -19.906 -7.117 1 98.81 106 ASP A N 1
ATOM 786 C CA . ASP A 1 106 ? 6.512 -19.406 -6.938 1 98.81 106 ASP A CA 1
ATOM 787 C C . ASP A 1 106 ? 6.602 -17.922 -7.281 1 98.81 106 ASP A C 1
ATOM 789 O O . ASP A 1 106 ? 6.191 -17.516 -8.367 1 98.81 106 ASP A O 1
ATOM 793 N N . VAL A 1 107 ? 7.125 -17.172 -6.371 1 98.75 107 VAL A N 1
ATOM 794 C CA . VAL A 1 107 ? 7.344 -15.742 -6.531 1 98.75 107 VAL A CA 1
ATOM 795 C C . VAL A 1 107 ? 8.836 -15.461 -6.684 1 98.75 107 VAL A C 1
ATOM 797 O O . VAL A 1 107 ? 9.609 -15.633 -5.738 1 98.75 107 VAL A O 1
ATOM 800 N N . GLN A 1 108 ? 9.18 -15 -7.84 1 98.88 108 GLN A N 1
ATOM 801 C CA . GLN A 1 108 ? 10.586 -14.719 -8.109 1 98.88 108 GLN A CA 1
ATOM 802 C C . GLN A 1 108 ? 10.82 -13.227 -8.328 1 98.88 108 GLN A C 1
ATOM 804 O O . GLN A 1 108 ? 10.18 -12.617 -9.18 1 98.88 108 GLN A O 1
ATOM 809 N N . ILE A 1 109 ? 11.742 -12.711 -7.582 1 98.5 109 ILE A N 1
ATOM 810 C CA . ILE A 1 109 ? 12.125 -11.297 -7.641 1 98.5 109 ILE A CA 1
ATOM 811 C C . ILE A 1 109 ? 13.602 -11.18 -8.016 1 98.5 109 ILE A C 1
ATOM 813 O O . ILE A 1 109 ? 14.453 -11.828 -7.41 1 98.5 109 ILE A O 1
ATOM 817 N N . ASN A 1 110 ? 13.867 -10.352 -8.969 1 98.69 110 ASN A N 1
ATOM 818 C CA . ASN A 1 110 ? 15.25 -10.094 -9.367 1 98.69 110 ASN A CA 1
ATOM 819 C C . ASN A 1 110 ? 15.516 -8.602 -9.516 1 98.69 110 ASN A C 1
ATOM 821 O O . ASN A 1 110 ? 14.875 -7.926 -10.32 1 98.69 110 ASN A O 1
ATOM 825 N N . LEU A 1 111 ? 16.516 -8.125 -8.828 1 97.75 111 LEU A N 1
ATOM 826 C CA . LEU A 1 111 ? 16.938 -6.738 -8.953 1 97.75 111 LEU A CA 1
ATOM 827 C C . LEU A 1 111 ? 17.734 -6.535 -10.234 1 97.75 111 LEU A C 1
ATOM 829 O O . LEU A 1 111 ? 18.828 -7.094 -10.383 1 97.75 111 LEU A O 1
ATOM 833 N N . SER A 1 112 ? 17.219 -5.711 -11.086 1 97 112 SER A N 1
ATOM 834 C CA . SER A 1 112 ? 17.906 -5.496 -12.352 1 97 112 SER A CA 1
ATOM 835 C C . SER A 1 112 ? 18.672 -4.18 -12.344 1 97 112 SER A C 1
ATOM 837 O O . SER A 1 112 ? 19.656 -4.031 -13.062 1 97 112 SER A O 1
ATOM 839 N N . TRP A 1 113 ? 18.172 -3.223 -11.602 1 92.94 113 TRP A N 1
ATOM 840 C CA . TRP A 1 113 ? 18.797 -1.913 -11.508 1 92.94 113 TRP A CA 1
ATOM 841 C C . TRP A 1 113 ? 18.516 -1.257 -10.164 1 92.94 113 TRP A C 1
ATOM 843 O O . TRP A 1 113 ? 17.406 -1.399 -9.625 1 92.94 113 TRP A O 1
ATOM 853 N N . GLN A 1 114 ? 19.516 -0.604 -9.594 1 91.06 114 GLN A N 1
ATOM 854 C CA . GLN A 1 114 ? 19.312 0.114 -8.336 1 91.06 114 GLN A CA 1
ATOM 855 C C . GLN A 1 114 ? 20.094 1.422 -8.32 1 91.06 114 GLN A C 1
ATOM 857 O O . GLN A 1 114 ? 21.25 1.464 -8.742 1 91.06 114 GLN A O 1
ATOM 862 N N . ASP A 1 115 ? 19.344 2.424 -7.953 1 86.88 115 ASP A N 1
ATOM 863 C CA . ASP A 1 115 ? 20 3.688 -7.641 1 86.88 115 ASP A CA 1
ATOM 864 C C . ASP A 1 115 ? 20.078 3.906 -6.133 1 86.88 115 ASP A C 1
ATOM 866 O O . ASP A 1 115 ? 19.109 4.336 -5.508 1 86.88 115 ASP A O 1
ATOM 870 N N . ASN A 1 116 ? 21.219 3.766 -5.602 1 76.12 116 ASN A N 1
ATOM 871 C CA . ASN A 1 116 ? 21.391 3.846 -4.156 1 76.12 116 ASN A CA 1
ATOM 872 C C . ASN A 1 116 ? 21.234 5.277 -3.648 1 76.12 116 ASN A C 1
ATOM 874 O O . ASN A 1 116 ? 20.859 5.492 -2.492 1 76.12 116 ASN A O 1
ATOM 878 N N . ALA A 1 117 ? 21.531 6.172 -4.512 1 73.12 117 ALA A N 1
ATOM 879 C CA . ALA A 1 117 ? 21.406 7.574 -4.121 1 73.12 117 ALA A CA 1
ATOM 880 C C . ALA A 1 117 ? 19.953 7.965 -3.904 1 73.12 117 ALA A C 1
ATOM 882 O O . ALA A 1 117 ? 19.641 8.734 -2.996 1 73.12 117 ALA A O 1
ATOM 883 N N . THR A 1 118 ? 19.078 7.398 -4.723 1 70.56 118 THR A N 1
ATOM 884 C CA . THR A 1 118 ? 17.672 7.773 -4.672 1 70.56 118 THR A CA 1
ATOM 885 C C . THR A 1 118 ? 16.844 6.672 -4.02 1 70.56 118 THR A C 1
ATOM 887 O O . THR A 1 118 ? 15.656 6.863 -3.748 1 70.56 118 THR A O 1
ATOM 890 N N . ASN A 1 119 ? 17.344 5.574 -3.688 1 78.94 119 ASN A N 1
ATOM 891 C CA . ASN A 1 119 ? 16.656 4.414 -3.139 1 78.94 119 ASN A CA 1
ATOM 892 C C . ASN A 1 119 ? 15.555 3.92 -4.078 1 78.94 119 ASN A C 1
ATOM 894 O O . ASN A 1 119 ? 14.453 3.594 -3.635 1 78.94 119 ASN A O 1
ATOM 898 N N . MET A 1 120 ? 15.875 4.055 -5.348 1 86.06 120 MET A N 1
ATOM 899 C CA . MET A 1 120 ? 14.992 3.527 -6.387 1 86.06 120 MET A CA 1
ATOM 900 C C . MET A 1 120 ? 15.531 2.209 -6.938 1 86.06 120 MET A C 1
ATOM 902 O O . MET A 1 120 ? 16.75 2.031 -7.062 1 86.06 120 MET A O 1
ATOM 906 N N . GLY A 1 121 ? 14.602 1.317 -7.207 1 92.62 121 GLY A N 1
ATOM 907 C CA . GLY A 1 121 ? 14.977 0.045 -7.801 1 92.62 121 GLY A CA 1
ATOM 908 C C . GLY A 1 121 ? 14 -0.424 -8.867 1 92.62 121 GLY A C 1
ATOM 909 O O . GLY A 1 121 ? 12.82 -0.072 -8.836 1 92.62 121 GLY A O 1
ATOM 910 N N . VAL A 1 122 ? 14.648 -1.125 -9.844 1 95.62 122 VAL A N 1
ATOM 911 C CA . VAL A 1 122 ? 13.859 -1.852 -10.828 1 95.62 122 VAL A CA 1
ATOM 912 C C . VAL A 1 122 ? 13.992 -3.354 -10.594 1 95.62 122 VAL A C 1
ATOM 914 O O . VAL A 1 122 ? 15.102 -3.877 -10.508 1 95.62 122 VAL A O 1
ATOM 917 N N . PHE A 1 123 ? 12.844 -4.012 -10.516 1 97.81 123 PHE A N 1
ATOM 918 C CA . PHE A 1 123 ? 12.828 -5.441 -10.219 1 97.81 123 PHE A CA 1
ATOM 919 C C . PHE A 1 123 ? 12.094 -6.215 -11.312 1 97.81 123 PHE A C 1
ATOM 921 O O . PHE A 1 123 ? 10.938 -5.926 -11.609 1 97.81 123 PHE A O 1
ATOM 928 N N . ASP A 1 124 ? 12.773 -7.211 -11.875 1 98.62 124 ASP A N 1
ATOM 929 C CA . ASP A 1 124 ? 12.102 -8.18 -12.742 1 98.62 124 A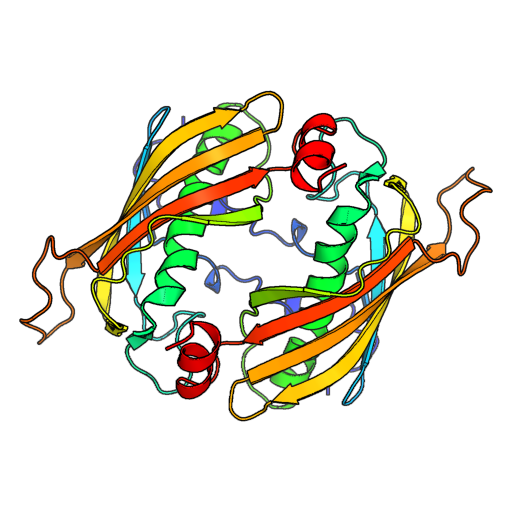SP A CA 1
ATOM 930 C C . ASP A 1 124 ? 11.438 -9.281 -11.914 1 98.62 124 ASP A C 1
ATOM 932 O O . ASP A 1 124 ? 12.109 -9.992 -11.172 1 98.62 124 ASP A O 1
ATOM 936 N N . CYS A 1 125 ? 10.141 -9.422 -12.102 1 98.62 125 CYS A N 1
ATOM 937 C CA . CYS A 1 125 ? 9.383 -10.312 -11.227 1 98.62 125 CYS A CA 1
ATOM 938 C C . CYS A 1 125 ? 8.578 -11.32 -12.047 1 98.62 125 CYS A C 1
ATOM 940 O O . CYS A 1 125 ? 8.109 -11.008 -13.141 1 98.62 125 CYS A O 1
ATOM 942 N N . THR A 1 126 ? 8.43 -12.477 -11.461 1 98.56 126 THR A N 1
ATOM 943 C CA . THR A 1 126 ? 7.629 -13.523 -12.102 1 98.56 126 THR A CA 1
ATOM 944 C C . THR A 1 126 ? 6.812 -14.289 -11.07 1 98.56 126 THR A C 1
ATOM 946 O O . THR A 1 126 ? 7.301 -14.578 -9.977 1 98.56 126 THR A O 1
ATOM 949 N N . LEU A 1 127 ? 5.59 -14.602 -11.445 1 98.56 127 LEU A N 1
ATOM 950 C CA . LEU A 1 127 ? 4.746 -15.57 -10.75 1 98.56 127 LEU A CA 1
ATOM 951 C C . LEU A 1 127 ? 4.535 -16.812 -11.602 1 98.56 127 LEU A C 1
ATOM 953 O O . LEU A 1 127 ? 4.047 -16.719 -12.727 1 98.56 127 LEU A O 1
ATOM 957 N N . THR A 1 128 ? 4.863 -18 -11.047 1 98.44 128 THR A N 1
ATOM 958 C CA . THR A 1 128 ? 4.629 -19.266 -11.734 1 98.44 128 THR A CA 1
ATOM 959 C C . THR A 1 128 ? 3.865 -20.234 -10.836 1 98.44 128 THR A C 1
ATOM 961 O O . THR A 1 128 ? 3.939 -20.141 -9.609 1 98.44 128 THR A O 1
ATOM 964 N N . CYS A 1 129 ? 3.209 -21.172 -11.516 1 98.31 129 CYS A N 1
ATOM 965 C CA . CYS A 1 129 ? 2.488 -22.203 -10.758 1 98.31 129 CYS A CA 1
ATOM 966 C C . CYS A 1 129 ? 3.455 -23.203 -10.133 1 98.31 129 CYS A C 1
ATOM 968 O O . CYS A 1 129 ? 4.238 -23.828 -10.836 1 98.31 129 CYS A O 1
ATOM 970 N N . ARG A 1 130 ? 3.389 -23.25 -8.875 1 98.06 130 ARG A N 1
ATOM 971 C CA . ARG A 1 130 ? 4.16 -24.266 -8.164 1 98.06 130 ARG A CA 1
ATOM 972 C C . ARG A 1 130 ? 3.367 -25.562 -8.023 1 98.06 130 ARG A C 1
ATOM 974 O O . ARG A 1 130 ? 3.867 -26.641 -8.352 1 98.06 130 ARG A O 1
ATOM 981 N N . THR A 1 131 ? 2.178 -25.438 -7.508 1 97.38 131 THR A N 1
ATOM 982 C CA . THR A 1 131 ? 1.229 -26.531 -7.375 1 97.38 131 THR A CA 1
ATOM 983 C C . THR A 1 131 ? -0.154 -26.125 -7.867 1 97.38 131 THR A C 1
ATOM 985 O O . THR A 1 131 ? -0.697 -25.109 -7.426 1 97.38 131 THR A O 1
ATOM 988 N N . PRO A 1 132 ? -0.689 -26.859 -8.812 1 95.94 132 PRO A N 1
ATOM 989 C CA . PRO A 1 132 ? -2.027 -26.531 -9.297 1 95.94 132 PRO A CA 1
ATOM 990 C C . PRO A 1 132 ? -3.119 -26.797 -8.266 1 95.94 132 PRO A C 1
ATOM 992 O O . PRO A 1 132 ? -2.904 -27.578 -7.324 1 95.94 132 PRO A O 1
ATOM 995 N N . PRO A 1 133 ? -4.207 -26 -8.422 1 94.75 133 PRO A N 1
ATOM 996 C CA . PRO A 1 133 ? -5.312 -26.375 -7.539 1 94.75 133 PRO A CA 1
ATOM 997 C C . PRO A 1 133 ? -5.863 -27.766 -7.836 1 94.75 133 PRO A C 1
ATOM 999 O O . PRO A 1 133 ? -5.637 -28.312 -8.922 1 94.75 133 PRO A O 1
ATOM 1002 N N . LEU A 1 134 ? -6.59 -28.25 -6.887 1 88.25 134 LEU A N 1
ATOM 1003 C CA . LEU A 1 134 ? -7.133 -29.594 -7.066 1 88.25 134 LEU A CA 1
ATOM 1004 C C . LEU A 1 134 ? -8.078 -29.641 -8.258 1 88.25 134 LEU A C 1
ATOM 1006 O O . LEU A 1 134 ? -8.93 -28.766 -8.422 1 88.25 134 LEU A O 1
ATOM 1010 N N . GLY A 1 135 ? -7.949 -30.547 -9.102 1 84.94 135 GLY A N 1
ATOM 1011 C CA . GLY A 1 135 ? -8.867 -30.828 -10.195 1 84.94 135 GLY A CA 1
ATOM 1012 C C . GLY A 1 135 ? -8.602 -29.984 -11.43 1 84.94 135 GLY A C 1
ATOM 1013 O O . GLY A 1 135 ? -9.375 -30.016 -12.391 1 84.94 135 GLY A O 1
ATOM 1014 N N . ARG A 1 136 ? -7.645 -29.156 -11.344 1 81.38 136 ARG A N 1
ATOM 1015 C CA . ARG A 1 136 ? -7.328 -28.328 -12.508 1 81.38 136 ARG A CA 1
ATOM 1016 C C . ARG A 1 136 ? -6.129 -28.891 -13.266 1 81.38 136 ARG A C 1
ATOM 1018 O O . ARG A 1 136 ? -5.051 -29.062 -12.688 1 81.38 136 ARG A O 1
ATOM 1025 N N . ASP A 1 137 ? -6.277 -29.172 -14.508 1 80.5 137 ASP A N 1
ATOM 1026 C CA . ASP A 1 137 ? -5.227 -29.766 -15.328 1 80.5 137 ASP A CA 1
ATOM 1027 C C . ASP A 1 137 ? -4.59 -28.719 -16.25 1 80.5 137 ASP A C 1
ATOM 1029 O O . ASP A 1 137 ? -3.523 -28.953 -16.812 1 80.5 137 ASP A O 1
ATOM 1033 N N . ASP A 1 138 ? -5.137 -27.578 -16.328 1 86.81 138 ASP A N 1
ATOM 1034 C CA . ASP A 1 138 ? -4.676 -26.578 -17.281 1 86.81 138 ASP A CA 1
ATOM 1035 C C . ASP A 1 138 ? -3.635 -25.656 -16.656 1 86.81 138 ASP A C 1
ATOM 1037 O O . ASP A 1 138 ? -3.139 -24.734 -17.312 1 86.81 138 ASP A O 1
ATOM 1041 N N . LEU A 1 139 ? -3.342 -25.906 -15.414 1 92.06 139 LEU A N 1
ATOM 1042 C CA . LEU A 1 139 ? -2.342 -25.125 -14.703 1 92.06 139 LEU A CA 1
ATOM 1043 C C . LEU A 1 139 ? -1.236 -26.016 -14.148 1 92.06 139 LEU A C 1
ATOM 1045 O O . LEU A 1 139 ? -1.132 -26.188 -12.93 1 92.06 139 LEU A O 1
ATOM 1049 N N . ALA A 1 140 ? -0.335 -26.484 -15.023 1 94.06 140 ALA A N 1
ATOM 1050 C CA . ALA A 1 140 ? 0.745 -27.375 -14.633 1 94.06 140 ALA A CA 1
ATOM 1051 C C . ALA A 1 140 ? 1.825 -26.641 -13.852 1 94.06 140 ALA A C 1
ATOM 1053 O O . ALA A 1 140 ? 2.012 -25.438 -14.031 1 94.06 140 ALA A O 1
ATOM 1054 N N . PRO A 1 141 ? 2.496 -27.438 -13 1 96.25 141 PRO A N 1
ATOM 1055 C CA . PRO A 1 141 ? 3.652 -26.812 -12.352 1 96.25 141 PRO A CA 1
ATOM 1056 C C . PRO A 1 141 ? 4.625 -26.188 -13.352 1 96.25 141 PRO A C 1
ATOM 1058 O O . PRO A 1 141 ? 4.891 -26.781 -14.406 1 96.25 141 PRO A O 1
ATOM 1061 N N . GLY A 1 142 ? 5.07 -24.969 -13.023 1 97 142 GLY A N 1
ATOM 1062 C CA . GLY A 1 142 ? 6 -24.281 -13.906 1 97 142 GLY A CA 1
ATOM 1063 C C . GLY A 1 142 ? 5.32 -23.312 -14.852 1 97 142 GLY A C 1
ATOM 1064 O O . GLY A 1 142 ? 5.977 -22.469 -15.461 1 97 142 GLY A O 1
ATOM 1065 N N . THR A 1 143 ? 3.984 -23.359 -14.977 1 96.5 143 THR A N 1
ATOM 1066 C CA . THR A 1 143 ? 3.234 -22.469 -15.867 1 96.5 143 THR A CA 1
ATOM 1067 C C . THR A 1 143 ? 3.359 -21.016 -15.422 1 96.5 143 THR A C 1
ATOM 1069 O O . THR A 1 143 ? 3.154 -20.703 -14.242 1 96.5 143 THR A O 1
ATOM 1072 N N . LEU A 1 144 ? 3.715 -20.141 -16.391 1 97.88 144 LEU A N 1
ATOM 1073 C CA . LEU A 1 144 ? 3.811 -18.719 -16.109 1 97.88 144 LEU A CA 1
ATOM 1074 C C . LEU A 1 144 ? 2.424 -18.109 -15.945 1 97.88 144 LEU A C 1
ATOM 1076 O O . LEU A 1 144 ? 1.533 -18.344 -16.766 1 97.88 144 LEU A O 1
ATOM 1080 N N . LEU A 1 145 ? 2.27 -17.312 -14.898 1 97.62 145 LEU A N 1
ATOM 1081 C CA . LEU A 1 145 ? 0.988 -16.656 -14.664 1 97.62 145 LEU A CA 1
ATOM 1082 C C . LEU A 1 145 ? 1.104 -15.156 -14.883 1 97.62 145 LEU A C 1
ATOM 1084 O O . LEU A 1 145 ? 0.214 -14.539 -15.477 1 97.62 145 LEU A O 1
ATOM 1088 N N . LEU A 1 146 ? 2.143 -14.586 -14.43 1 97.25 146 LEU A N 1
ATOM 1089 C CA . LEU A 1 146 ? 2.373 -13.148 -14.516 1 97.25 146 LEU A CA 1
ATOM 1090 C C . LEU A 1 146 ? 3.865 -12.836 -14.484 1 97.25 146 LEU A C 1
ATOM 1092 O O . LEU A 1 146 ? 4.617 -13.445 -13.719 1 97.25 146 LEU A O 1
ATOM 1096 N N . SER A 1 147 ? 4.266 -11.836 -15.281 1 98 147 SER A N 1
ATOM 1097 C CA . SER A 1 147 ? 5.629 -11.32 -15.203 1 98 147 SER A CA 1
ATOM 1098 C C . SER A 1 147 ? 5.68 -9.828 -15.547 1 98 147 SER A C 1
ATOM 1100 O O . SER A 1 147 ? 4.715 -9.281 -16.078 1 98 147 SER A O 1
ATOM 1102 N N . GLY A 1 148 ? 6.75 -9.219 -15.141 1 97.38 148 GLY A N 1
ATOM 1103 C CA . GLY A 1 148 ? 6.957 -7.812 -15.445 1 97.38 148 GLY A CA 1
ATOM 1104 C C . GLY A 1 148 ? 8.016 -7.16 -14.578 1 97.38 148 GLY A C 1
ATOM 1105 O O . GLY A 1 148 ? 8.602 -7.812 -13.703 1 97.38 148 GLY A O 1
ATOM 1106 N N . ALA A 1 149 ? 8.242 -5.895 -14.914 1 97.62 149 ALA A N 1
ATOM 1107 C CA . ALA A 1 149 ? 9.195 -5.105 -14.141 1 97.62 149 ALA A CA 1
ATOM 1108 C C . ALA A 1 149 ? 8.477 -4.086 -13.258 1 97.62 149 ALA A C 1
ATOM 1110 O O . ALA A 1 149 ? 7.547 -3.412 -13.711 1 97.62 149 ALA A O 1
ATOM 1111 N N . LEU A 1 150 ? 8.875 -4.062 -12.047 1 94.94 150 LEU A N 1
ATOM 1112 C CA . LEU A 1 150 ? 8.32 -3.109 -11.102 1 94.94 150 LEU A CA 1
ATOM 1113 C C . LEU A 1 150 ? 9.336 -2.021 -10.766 1 94.94 150 LEU A C 1
ATOM 1115 O O . LEU A 1 150 ? 10.484 -2.32 -10.438 1 94.94 150 LEU A O 1
ATOM 1119 N N . ASN A 1 151 ? 8.922 -0.739 -10.844 1 91.94 151 ASN A N 1
ATOM 1120 C CA . ASN A 1 151 ? 9.688 0.404 -10.359 1 91.94 151 ASN A CA 1
ATOM 1121 C C . ASN A 1 151 ? 9.281 0.798 -8.945 1 91.94 151 ASN A C 1
ATOM 1123 O O . ASN A 1 151 ? 8.125 1.174 -8.711 1 91.94 151 ASN A O 1
ATOM 1127 N N . VAL A 1 152 ? 10.25 0.624 -8.078 1 89.88 152 VAL A N 1
ATOM 1128 C CA . VAL A 1 152 ? 9.898 0.789 -6.672 1 89.88 152 VAL A CA 1
ATOM 1129 C C . VAL A 1 152 ? 10.812 1.829 -6.027 1 89.88 152 VAL A C 1
ATOM 1131 O O . VAL A 1 152 ? 11.992 1.919 -6.363 1 89.88 152 VAL A O 1
ATOM 1134 N N . PHE A 1 153 ? 10.156 2.617 -5.152 1 83.19 153 PHE A N 1
ATOM 1135 C CA . PHE A 1 153 ? 10.867 3.645 -4.402 1 83.19 153 PHE A CA 1
ATOM 1136 C C . PHE A 1 153 ? 10.688 3.439 -2.9 1 83.19 153 PHE A C 1
ATOM 1138 O O . PHE A 1 153 ? 9.594 3.109 -2.441 1 83.19 153 PHE A O 1
ATOM 1145 N N . SER A 1 154 ? 11.844 3.566 -2.24 1 78.56 154 SER A N 1
ATOM 1146 C CA . SER A 1 154 ? 11.766 3.607 -0.784 1 78.56 154 SER A CA 1
ATOM 1147 C C . SER A 1 154 ? 12.344 4.91 -0.236 1 78.56 154 SER A C 1
ATOM 1149 O O . SER A 1 154 ? 13.484 5.262 -0.526 1 78.56 154 SER A O 1
ATOM 1151 N N . PRO A 1 155 ? 11.539 5.773 0.448 1 66.81 155 PRO A N 1
ATOM 1152 C CA . PRO A 1 155 ? 11.945 7.113 0.872 1 66.81 155 PRO A CA 1
ATOM 1153 C C . PRO A 1 155 ? 13.031 7.086 1.948 1 66.81 155 PRO A C 1
ATOM 1155 O O . PRO A 1 155 ? 12.719 7.02 3.141 1 66.81 155 PRO A O 1
ATOM 1158 N N . THR A 1 156 ? 14.031 6.297 1.883 1 56.84 156 THR A N 1
ATOM 1159 C CA . THR A 1 156 ? 15.047 6.379 2.928 1 56.84 156 THR A CA 1
ATOM 1160 C C . THR A 1 156 ? 15.789 7.711 2.857 1 56.84 156 THR A C 1
ATOM 1162 O O . THR A 1 156 ? 16.344 8.172 3.855 1 56.84 156 THR A O 1
ATOM 1165 N N . ASN A 1 157 ? 16.078 8.219 1.623 1 48.16 157 ASN A N 1
ATOM 1166 C CA . ASN A 1 157 ? 16.922 9.398 1.486 1 48.16 157 ASN A CA 1
ATOM 1167 C C . ASN A 1 157 ? 16.234 10.5 0.688 1 48.16 157 ASN A C 1
ATOM 1169 O O . ASN A 1 157 ? 15.453 10.211 -0.225 1 48.16 157 ASN A O 1
ATOM 1173 N N . ARG A 1 158 ? 16.219 11.812 1.189 1 46.03 158 ARG A N 1
ATOM 1174 C CA . ARG A 1 158 ? 15.641 13.07 0.726 1 46.03 158 ARG A CA 1
ATOM 1175 C C . ARG A 1 158 ? 15.828 13.242 -0.778 1 46.03 158 ARG A C 1
ATOM 1177 O O . ARG A 1 158 ? 14.914 13.68 -1.479 1 46.03 158 ARG A O 1
ATOM 1184 N N . GLU A 1 159 ? 16.938 13.102 -1.226 1 44.78 159 GLU A N 1
ATOM 1185 C CA . GLU A 1 159 ? 17.359 13.578 -2.537 1 44.78 159 GLU A CA 1
ATOM 1186 C C . GLU A 1 159 ? 16.578 12.898 -3.656 1 44.78 159 GLU A C 1
ATOM 1188 O O . GLU A 1 159 ? 16.25 13.531 -4.66 1 44.78 159 GLU A O 1
ATOM 1193 N N . ALA A 1 160 ? 16.328 11.789 -3.523 1 44.16 160 ALA A N 1
ATOM 1194 C CA . ALA A 1 160 ? 15.812 10.977 -4.617 1 44.16 160 ALA A CA 1
ATOM 1195 C C . ALA A 1 160 ? 14.359 11.32 -4.926 1 44.16 160 ALA A C 1
ATOM 1197 O O . ALA A 1 160 ? 13.93 11.273 -6.082 1 44.16 160 ALA A O 1
ATOM 1198 N N . LEU A 1 161 ? 13.531 11.656 -4.004 1 45.44 161 LEU A N 1
ATOM 1199 C CA . LEU A 1 161 ? 12.117 11.945 -4.164 1 45.44 161 LEU A CA 1
ATOM 1200 C C . LEU A 1 161 ? 11.906 13.102 -5.141 1 45.44 161 LEU A C 1
ATOM 1202 O O . LEU A 1 161 ? 10.984 13.062 -5.969 1 45.44 161 LEU A O 1
ATOM 1206 N N . ASP A 1 162 ? 12.75 14.07 -5.137 1 45.38 162 ASP A N 1
ATOM 1207 C CA . ASP A 1 162 ? 12.656 15.195 -6.07 1 45.38 162 ASP A CA 1
ATOM 1208 C C . ASP A 1 162 ? 12.633 14.703 -7.516 1 45.38 162 ASP A C 1
ATOM 1210 O O . ASP A 1 162 ? 11.891 15.234 -8.344 1 45.38 162 ASP A O 1
ATOM 1214 N N . ALA A 1 163 ? 13.469 13.836 -7.723 1 44.38 163 ALA A N 1
ATOM 1215 C CA . ALA A 1 163 ? 13.625 13.352 -9.094 1 44.38 163 ALA A CA 1
ATOM 1216 C C . ALA A 1 163 ? 12.367 12.633 -9.562 1 44.38 163 ALA A C 1
ATOM 1218 O O . ALA A 1 163 ? 12 12.711 -10.742 1 44.38 163 ALA A O 1
ATOM 1219 N N . ILE A 1 164 ? 11.859 11.883 -8.797 1 44.09 164 ILE A N 1
ATOM 1220 C CA . ILE A 1 164 ? 10.695 11.078 -9.148 1 44.09 164 ILE A CA 1
ATOM 1221 C C . ILE A 1 164 ? 9.5 12 -9.414 1 44.09 164 ILE A C 1
ATOM 1223 O O . ILE A 1 164 ? 8.703 11.734 -10.32 1 44.09 164 ILE A O 1
ATOM 1227 N N . LEU A 1 165 ? 9.43 13.039 -8.672 1 44.78 165 LEU A N 1
ATOM 1228 C CA . LEU A 1 165 ? 8.297 13.953 -8.758 1 44.78 165 LEU A CA 1
ATOM 1229 C C . LEU A 1 165 ? 8.5 14.961 -9.883 1 44.78 165 LEU A C 1
ATOM 1231 O O . LEU A 1 165 ? 7.605 15.75 -10.195 1 44.78 165 LEU A O 1
ATOM 1235 N N . GLY A 1 166 ? 9.43 14.656 -10.688 1 41.97 166 GLY A N 1
ATOM 1236 C CA . GLY A 1 166 ? 9.766 15.633 -11.711 1 41.97 166 GLY A CA 1
ATOM 1237 C C . GLY A 1 166 ? 10.133 16.984 -11.141 1 41.97 166 GLY A C 1
ATOM 1238 O O . GLY A 1 166 ? 9.875 18.016 -11.766 1 41.97 166 GLY A O 1
ATOM 1239 N N . ARG A 1 167 ? 10.656 17.047 -9.867 1 37.03 167 ARG A N 1
ATOM 1240 C CA . ARG A 1 167 ? 11.148 18.344 -9.391 1 37.03 167 ARG A CA 1
ATOM 1241 C C . ARG A 1 167 ? 12.672 18.328 -9.297 1 37.03 167 ARG A C 1
ATOM 1243 O O . ARG A 1 167 ? 13.289 17.281 -9.07 1 37.03 167 ARG A O 1
ATOM 1250 N N . MET B 1 1 ? 21.906 -12.82 9.383 1 58.66 1 MET B N 1
ATOM 1251 C CA . MET B 1 1 ? 21.156 -13.195 8.188 1 58.66 1 MET B CA 1
ATOM 1252 C C . MET B 1 1 ? 19.984 -14.094 8.539 1 58.66 1 MET B C 1
ATOM 1254 O O . MET B 1 1 ? 20.141 -15.094 9.234 1 58.66 1 MET B O 1
ATOM 1258 N N . PRO B 1 2 ? 18.734 -13.477 8.375 1 65.38 2 PRO B N 1
ATOM 1259 C CA . PRO B 1 2 ? 17.703 -14.43 8.766 1 65.38 2 PRO B CA 1
ATOM 1260 C C . PRO B 1 2 ? 17.875 -15.789 8.102 1 65.38 2 PRO B C 1
ATOM 1262 O O . PRO B 1 2 ? 18.375 -15.875 6.984 1 65.38 2 PRO B O 1
ATOM 1265 N N . GLN B 1 3 ? 17.906 -16.828 8.852 1 82.69 3 GLN B N 1
ATOM 1266 C CA . GLN B 1 3 ? 18.016 -18.203 8.352 1 82.69 3 GLN B CA 1
ATOM 1267 C C . GLN B 1 3 ? 16.844 -18.547 7.449 1 82.69 3 GLN B C 1
ATOM 1269 O O . GLN B 1 3 ? 15.68 -18.359 7.82 1 82.69 3 GLN B O 1
ATOM 1274 N N . CYS B 1 4 ? 17.125 -18.922 6.238 1 88.88 4 CYS B N 1
ATOM 1275 C CA . CYS B 1 4 ? 16.078 -19.328 5.312 1 88.88 4 CYS B CA 1
ATOM 1276 C C . CYS B 1 4 ? 15.734 -20.812 5.512 1 88.88 4 CYS B C 1
ATOM 1278 O O . CYS B 1 4 ? 16.578 -21.594 5.926 1 88.88 4 CYS B O 1
ATOM 1280 N N . PRO B 1 5 ? 14.445 -21.266 5.309 1 92.81 5 PRO B N 1
ATOM 1281 C CA . PRO B 1 5 ? 13.328 -20.438 4.875 1 92.81 5 PRO B CA 1
ATOM 1282 C C . PRO B 1 5 ? 12.805 -19.516 5.98 1 92.81 5 PRO B C 1
ATOM 1284 O O . PRO B 1 5 ? 12.797 -19.906 7.152 1 92.81 5 PRO B O 1
ATOM 1287 N N . ILE B 1 6 ? 12.469 -18.344 5.645 1 92.31 6 ILE B N 1
ATOM 1288 C CA . ILE B 1 6 ? 11.781 -17.438 6.555 1 92.31 6 ILE B CA 1
ATOM 1289 C C . ILE B 1 6 ? 10.289 -17.766 6.578 1 92.31 6 ILE B C 1
ATOM 1291 O O . ILE B 1 6 ? 9.578 -17.484 5.609 1 92.31 6 ILE B O 1
ATOM 1295 N N . LYS B 1 7 ? 9.703 -18.156 7.668 1 91.38 7 LYS B N 1
ATOM 1296 C CA . LYS B 1 7 ? 8.344 -18.688 7.758 1 91.38 7 LYS B CA 1
ATOM 1297 C C . LYS B 1 7 ? 7.348 -17.609 8.156 1 91.38 7 LYS B C 1
ATOM 1299 O O . LYS B 1 7 ? 6.133 -17.828 8.086 1 91.38 7 LYS B O 1
ATOM 1304 N N . GLN B 1 8 ? 7.867 -16.484 8.586 1 85.75 8 GLN B N 1
ATOM 1305 C CA . GLN B 1 8 ? 7.008 -15.344 8.922 1 85.75 8 GLN B CA 1
ATOM 1306 C C . GLN B 1 8 ? 7.336 -14.133 8.055 1 85.75 8 GLN B C 1
ATOM 1308 O O . GLN B 1 8 ? 7.914 -13.156 8.539 1 85.75 8 GLN B O 1
ATOM 1313 N N . PRO B 1 9 ? 6.879 -14.156 6.863 1 88 9 PRO B N 1
ATOM 1314 C CA . PRO B 1 9 ? 7.23 -13.07 5.949 1 88 9 PRO B CA 1
ATOM 1315 C C . PRO B 1 9 ? 6.711 -11.711 6.422 1 88 9 PRO B C 1
ATOM 1317 O O . PRO B 1 9 ? 7.238 -10.672 6.02 1 88 9 PRO B O 1
ATOM 1320 N N . ALA B 1 10 ? 5.691 -11.75 7.305 1 82.56 10 ALA B N 1
ATOM 1321 C CA . ALA B 1 10 ? 5.141 -10.516 7.855 1 82.56 10 ALA B CA 1
ATOM 1322 C C . ALA B 1 10 ? 6.23 -9.672 8.516 1 82.56 10 ALA B C 1
ATOM 1324 O O . ALA B 1 10 ? 6.172 -8.438 8.492 1 82.56 10 ALA B O 1
ATOM 1325 N N . ALA B 1 11 ? 7.211 -10.32 9.016 1 82.62 11 ALA B N 1
ATOM 1326 C CA . ALA B 1 11 ? 8.289 -9.633 9.719 1 82.62 11 ALA B CA 1
ATOM 1327 C C . ALA B 1 11 ? 9.164 -8.844 8.75 1 82.62 11 ALA B C 1
ATOM 1329 O O . ALA B 1 11 ? 9.922 -7.965 9.164 1 82.62 11 ALA B O 1
ATOM 1330 N N . LEU B 1 12 ? 9.109 -9.172 7.488 1 86.31 12 LEU B N 1
ATOM 1331 C CA . LEU B 1 12 ? 9.922 -8.516 6.473 1 86.31 12 LEU B CA 1
ATOM 1332 C C . LEU B 1 12 ? 9.18 -7.344 5.852 1 86.31 12 LEU B C 1
ATOM 1334 O O . LEU B 1 12 ? 9.75 -6.586 5.062 1 86.31 12 LEU B O 1
ATOM 1338 N N . LEU B 1 13 ? 7.906 -7.23 6.094 1 84.31 13 LEU B N 1
ATOM 1339 C CA . LEU B 1 13 ? 7.043 -6.227 5.48 1 84.31 13 LEU B CA 1
ATOM 1340 C C . LEU B 1 13 ? 6.594 -5.195 6.508 1 84.31 13 LEU B C 1
ATOM 1342 O O . LEU B 1 13 ? 6.535 -5.488 7.703 1 84.31 13 LEU B O 1
ATOM 1346 N N . PRO B 1 14 ? 6.383 -3.951 5.949 1 70.56 14 PRO B N 1
ATOM 1347 C CA . PRO B 1 14 ? 5.887 -2.955 6.898 1 70.56 14 PRO B CA 1
ATOM 1348 C C . PRO B 1 14 ? 4.504 -3.301 7.449 1 70.56 14 PRO B C 1
ATOM 1350 O O . PRO B 1 14 ? 3.572 -3.543 6.676 1 70.56 14 PRO B O 1
ATOM 1353 N N . HIS B 1 15 ? 4.281 -4.066 8.367 1 63.06 15 HIS B N 1
ATOM 1354 C CA . HIS B 1 15 ? 2.99 -4.516 8.875 1 63.06 15 HIS B CA 1
ATOM 1355 C C . HIS B 1 15 ? 2.566 -3.707 10.094 1 63.06 15 HIS B C 1
ATOM 1357 O O . HIS B 1 15 ? 1.374 -3.484 10.312 1 63.06 15 HIS B O 1
ATOM 1363 N N . SER B 1 16 ? 3.094 -3.318 10.883 1 57.5 16 SER B N 1
ATOM 1364 C CA . SER B 1 16 ? 2.725 -3.072 12.273 1 57.5 16 SER B CA 1
ATOM 1365 C C . SER B 1 16 ? 1.82 -1.851 12.398 1 57.5 16 SER B C 1
ATOM 1367 O O . SER B 1 16 ? 1.606 -1.128 11.422 1 57.5 16 SER B O 1
ATOM 1369 N N . GLY B 1 17 ? 1.084 -1.796 13.523 1 60.34 17 GLY B N 1
ATOM 1370 C CA . GLY B 1 17 ? 0.458 -0.594 14.055 1 60.34 17 GLY B CA 1
ATOM 1371 C C . GLY B 1 17 ? 1.223 0.672 13.719 1 60.34 17 GLY B C 1
ATOM 1372 O O . GLY B 1 17 ? 0.634 1.751 13.617 1 60.34 17 GLY B O 1
ATOM 1373 N N . ARG B 1 18 ? 2.453 0.417 13.195 1 66.94 18 ARG B N 1
ATOM 1374 C CA . ARG B 1 18 ? 3.301 1.563 12.891 1 66.94 18 ARG B CA 1
ATOM 1375 C C . ARG B 1 18 ? 2.986 2.127 11.508 1 66.94 18 ARG B C 1
ATOM 1377 O O . ARG B 1 18 ? 3.303 3.281 11.219 1 66.94 18 ARG B O 1
ATOM 1384 N N . MET B 1 19 ? 2.225 1.394 10.688 1 78.38 19 MET B N 1
ATOM 1385 C CA . MET B 1 19 ? 1.923 1.848 9.328 1 78.38 19 MET B CA 1
ATOM 1386 C C . MET B 1 19 ? 0.663 2.707 9.312 1 78.38 19 MET B C 1
ATOM 1388 O O . MET B 1 19 ? 0.377 3.377 8.32 1 78.38 19 MET B O 1
ATOM 1392 N N . VAL B 1 20 ? 0.089 2.66 10.484 1 83.94 20 VAL B N 1
ATOM 1393 C CA . VAL B 1 20 ? -1.108 3.486 10.594 1 83.94 20 VAL B CA 1
ATOM 1394 C C . VAL B 1 20 ? -0.722 4.906 11.008 1 83.94 20 VAL B C 1
ATOM 1396 O O . VAL B 1 20 ? -0.194 5.113 12.102 1 83.94 20 VAL B O 1
ATOM 1399 N N . LEU B 1 21 ? -1.017 5.832 10.148 1 90.12 21 LEU B N 1
ATOM 1400 C CA . LEU B 1 21 ? -0.603 7.219 10.336 1 90.12 21 LEU B CA 1
ATOM 1401 C C . LEU B 1 21 ? -1.695 8.023 11.031 1 90.12 21 LEU B C 1
ATOM 1403 O O . LEU B 1 21 ? -1.403 8.969 11.766 1 90.12 21 LEU B O 1
ATOM 1407 N N . LEU B 1 22 ? -2.914 7.645 10.82 1 95.06 22 LEU B N 1
ATOM 1408 C CA . LEU B 1 22 ? -4.031 8.367 11.414 1 95.06 22 LEU B CA 1
ATOM 1409 C C . LEU B 1 22 ? -4.105 8.117 12.914 1 95.06 22 LEU B C 1
ATOM 1411 O O . LEU B 1 22 ? -3.971 6.973 13.367 1 95.06 22 LEU B O 1
ATOM 1415 N N . ASP B 1 23 ? -4.309 9.242 13.609 1 95.38 23 ASP B N 1
ATOM 1416 C CA . ASP B 1 23 ? -4.477 9.125 15.055 1 95.38 23 ASP B CA 1
ATOM 1417 C C . ASP B 1 23 ? -5.906 8.719 15.414 1 95.38 23 ASP B C 1
ATOM 1419 O O . ASP B 1 23 ? -6.117 7.848 16.25 1 95.38 23 ASP B O 1
ATOM 1423 N N . GLU B 1 24 ? -6.805 9.383 14.852 1 96.12 24 GLU B N 1
ATOM 1424 C CA . GLU B 1 24 ? -8.219 9.133 15.117 1 96.12 24 GLU B CA 1
ATOM 1425 C C . GLU B 1 24 ? -9.094 9.672 13.992 1 96.12 24 GLU B C 1
ATOM 1427 O O . GLU B 1 24 ? -8.68 10.57 13.25 1 96.12 24 GLU B O 1
ATOM 1432 N N . VAL B 1 25 ? -10.281 9.008 13.852 1 97.62 25 VAL B N 1
ATOM 1433 C CA . VAL B 1 25 ? -11.344 9.531 13 1 97.62 25 VAL B CA 1
ATOM 1434 C C . VAL B 1 25 ? -12.359 10.297 13.844 1 97.62 25 VAL B C 1
ATOM 1436 O O . VAL B 1 25 ? -13.023 9.711 14.711 1 97.62 25 VAL B O 1
ATOM 1439 N N . LEU B 1 26 ? -12.445 11.594 13.562 1 98.19 26 LEU B N 1
ATOM 1440 C CA . LEU B 1 26 ? -13.32 12.445 14.367 1 98.19 26 LEU B CA 1
ATOM 1441 C C . LEU B 1 26 ? -14.773 12.289 13.938 1 98.19 26 LEU B C 1
ATOM 1443 O O . LEU B 1 26 ? -15.68 12.336 14.773 1 98.19 26 LEU B O 1
ATOM 1447 N N . SER B 1 27 ? -14.938 12.148 12.68 1 98 27 SER B N 1
ATOM 1448 C CA . SER B 1 27 ? -16.281 11.969 12.141 1 98 27 SER B CA 1
ATOM 1449 C C . SER B 1 27 ? -16.234 11.438 10.719 1 98 27 SER B C 1
ATOM 1451 O O . SER B 1 27 ? -15.219 11.562 10.031 1 98 27 SER B O 1
ATOM 1453 N N . TYR B 1 28 ? -17.328 10.797 10.297 1 97.81 28 TYR B N 1
ATOM 1454 C CA . TYR B 1 28 ? -17.547 10.453 8.898 1 97.81 28 TYR B CA 1
ATOM 1455 C C . TYR B 1 28 ? -19.031 10.359 8.594 1 97.81 28 TYR B C 1
ATOM 1457 O O . TYR B 1 28 ? -19.859 10.188 9.492 1 97.81 28 TYR B O 1
ATOM 1465 N N . ASP B 1 29 ? -19.359 10.617 7.379 1 97.25 29 ASP B N 1
ATOM 1466 C CA . ASP B 1 29 ? -20.719 10.453 6.879 1 97.25 29 ASP B CA 1
ATOM 1467 C C . ASP B 1 29 ? -20.734 9.773 5.508 1 97.25 29 ASP B C 1
ATOM 1469 O O . ASP B 1 29 ? -19.766 9.086 5.148 1 97.25 29 ASP B O 1
ATOM 1473 N N . ASP B 1 30 ? -21.766 9.906 4.727 1 96.12 30 ASP B N 1
ATOM 1474 C CA . ASP B 1 30 ? -21.922 9.156 3.484 1 96.12 30 ASP B CA 1
ATOM 1475 C C . ASP B 1 30 ? -20.859 9.562 2.465 1 96.12 30 ASP B C 1
ATOM 1477 O O . ASP B 1 30 ? -20.484 8.766 1.603 1 96.12 30 ASP B O 1
ATOM 1481 N N . ASN B 1 31 ? -20.359 10.781 2.646 1 97.56 31 ASN B N 1
ATOM 1482 C CA . ASN B 1 31 ? -19.516 11.258 1.566 1 97.56 31 ASN B CA 1
ATOM 1483 C C . ASN B 1 31 ? -18.219 11.883 2.104 1 97.56 31 ASN B C 1
ATOM 1485 O O . ASN B 1 31 ? -17.422 12.422 1.338 1 97.56 31 ASN B O 1
ATOM 1489 N N . SER B 1 32 ? -18.047 11.836 3.398 1 98.38 32 SER B N 1
ATOM 1490 C CA . SER B 1 32 ? -16.875 12.547 3.896 1 98.38 32 SER B CA 1
ATOM 1491 C C . SER B 1 32 ? -16.328 11.883 5.152 1 98.38 32 SER B C 1
ATOM 1493 O O . SER B 1 32 ? -17.031 11.125 5.824 1 98.38 32 SER B O 1
ATOM 1495 N N . LEU B 1 33 ? -15.094 12.148 5.449 1 98.38 33 LEU B N 1
ATOM 1496 C CA . LEU B 1 33 ? -14.422 11.734 6.672 1 98.38 33 LEU B CA 1
ATOM 1497 C C . LEU B 1 33 ? -13.438 12.812 7.141 1 98.38 33 LEU B C 1
ATOM 1499 O O . LEU B 1 33 ? -12.719 13.391 6.332 1 98.38 33 LEU B O 1
ATOM 1503 N N . HIS B 1 34 ? -13.5 13.07 8.43 1 98.88 34 HIS B N 1
ATOM 1504 C CA . HIS B 1 34 ? -12.562 13.961 9.102 1 98.88 34 HIS B CA 1
ATOM 1505 C C . HIS B 1 34 ? -11.711 13.195 10.117 1 98.88 34 HIS B C 1
ATOM 1507 O O . HIS B 1 34 ? -12.242 12.57 11.039 1 98.88 34 HIS B O 1
ATOM 1513 N N . ALA B 1 35 ? -10.43 13.25 9.906 1 98.75 35 ALA B N 1
ATOM 1514 C CA . ALA B 1 35 ? -9.508 12.562 10.797 1 98.75 35 ALA B CA 1
ATOM 1515 C C . ALA B 1 35 ? -8.344 13.461 11.203 1 98.75 35 ALA B C 1
ATOM 1517 O O . ALA B 1 35 ? -8.219 14.586 10.703 1 98.75 35 ALA B O 1
ATOM 1518 N N . VAL B 1 36 ? -7.594 12.945 12.188 1 98.56 36 VAL B N 1
ATOM 1519 C CA . VAL B 1 36 ? -6.41 13.648 12.672 1 98.56 36 VAL B CA 1
ATOM 1520 C C . VAL B 1 36 ? -5.176 12.758 12.508 1 98.56 36 VAL B C 1
ATOM 1522 O O . VAL B 1 36 ? -5.254 11.547 12.695 1 98.56 36 VAL B O 1
ATOM 1525 N N . CYS B 1 37 ? -4.051 13.406 12.133 1 97.88 37 CYS B N 1
ATOM 1526 C CA . CYS B 1 37 ? -2.762 12.734 12.008 1 97.88 37 CYS B CA 1
ATOM 1527 C C . CYS B 1 37 ? -1.646 13.586 12.602 1 97.88 37 CYS B C 1
ATOM 1529 O O . CYS B 1 37 ? -1.529 14.773 12.281 1 97.88 37 CYS B O 1
ATOM 1531 N N . THR B 1 38 ? -0.812 12.953 13.414 1 97.38 38 THR B N 1
ATOM 1532 C CA . THR B 1 38 ? 0.359 13.633 13.961 1 97.38 38 THR B CA 1
ATOM 1533 C C . THR B 1 38 ? 1.636 13.117 13.305 1 97.38 38 THR B C 1
ATOM 1535 O O . THR B 1 38 ? 1.863 11.914 13.234 1 97.38 38 THR B O 1
ATOM 1538 N N . ILE B 1 39 ? 2.393 14.094 12.789 1 96.38 39 ILE B N 1
ATOM 1539 C CA . ILE B 1 39 ? 3.701 13.703 12.273 1 96.38 39 ILE B CA 1
ATOM 1540 C C . ILE B 1 39 ? 4.668 13.492 13.438 1 96.38 39 ILE B C 1
ATOM 1542 O O . ILE B 1 39 ? 5.164 14.461 14.023 1 96.38 39 ILE B O 1
ATOM 1546 N N . ARG B 1 40 ? 4.965 12.258 13.711 1 94.44 40 ARG B N 1
ATOM 1547 C CA . ARG B 1 40 ? 5.836 11.898 14.828 1 94.44 40 ARG B CA 1
ATOM 1548 C C . ARG B 1 40 ? 7.238 11.555 14.344 1 94.44 40 ARG B C 1
ATOM 1550 O O . ARG B 1 40 ? 7.438 11.273 13.156 1 94.44 40 ARG B O 1
ATOM 1557 N N . PRO B 1 41 ? 8.188 11.562 15.273 1 90.62 41 PRO B N 1
ATOM 1558 C CA . PRO B 1 41 ? 9.562 11.242 14.883 1 90.62 41 PRO B CA 1
ATOM 1559 C C . PRO B 1 41 ? 9.711 9.805 14.398 1 90.62 41 PRO B C 1
ATOM 1561 O O . PRO B 1 41 ? 10.641 9.5 13.641 1 90.62 41 PRO B O 1
ATOM 1564 N N . ASP B 1 42 ? 8.805 9 14.836 1 83.88 42 ASP B N 1
ATOM 1565 C CA . ASP B 1 42 ? 8.93 7.59 14.469 1 83.88 42 ASP B CA 1
ATOM 1566 C C . ASP B 1 42 ? 8.016 7.242 13.297 1 83.88 42 ASP B C 1
ATOM 1568 O O . ASP B 1 42 ? 7.797 6.066 13 1 83.88 42 ASP B O 1
ATOM 1572 N N . CYS B 1 43 ? 7.516 8.227 12.719 1 86 43 CYS B N 1
ATOM 1573 C CA . CYS B 1 43 ? 6.703 8 11.531 1 86 43 CYS B CA 1
ATOM 1574 C C . CYS B 1 43 ? 7.453 7.152 10.508 1 86 43 CYS B C 1
ATOM 1576 O O . CYS B 1 43 ? 8.57 7.488 10.125 1 86 43 CYS B O 1
ATOM 1578 N N . ILE B 1 44 ? 6.805 6.152 10.07 1 79.44 44 ILE B N 1
ATOM 1579 C CA . ILE B 1 44 ? 7.434 5.16 9.203 1 79.44 44 ILE B CA 1
ATOM 1580 C C . ILE B 1 44 ? 7.793 5.793 7.863 1 79.44 44 ILE B C 1
ATOM 1582 O O . ILE B 1 44 ? 8.695 5.32 7.168 1 79.44 44 ILE B O 1
ATOM 1586 N N . LEU B 1 45 ? 7.18 6.875 7.484 1 83 45 LEU B N 1
ATOM 1587 C CA . LEU B 1 45 ? 7.398 7.527 6.199 1 83 45 LEU B CA 1
ATOM 1588 C C . LEU B 1 45 ? 8.539 8.539 6.285 1 83 45 LEU B C 1
ATOM 1590 O O . LEU B 1 45 ? 9.008 9.039 5.262 1 83 45 LEU B O 1
ATOM 1594 N N . LEU B 1 46 ? 8.906 8.812 7.496 1 85.69 46 LEU B N 1
ATOM 1595 C CA . LEU B 1 46 ? 9.945 9.82 7.688 1 85.69 46 LEU B CA 1
ATOM 1596 C C . LEU B 1 46 ? 11.297 9.297 7.23 1 85.69 46 LEU B C 1
ATOM 1598 O O . LEU B 1 46 ? 11.773 8.273 7.727 1 85.69 46 LEU B O 1
ATOM 1602 N N . PRO B 1 47 ? 11.914 10.039 6.297 1 79.44 47 PRO B N 1
ATOM 1603 C CA . PRO B 1 47 ? 13.266 9.617 5.91 1 79.44 47 PRO B CA 1
ATOM 1604 C C . PRO B 1 47 ? 14.25 9.656 7.074 1 79.44 47 PRO B C 1
ATOM 1606 O O . PRO B 1 47 ? 14.125 10.5 7.965 1 79.44 47 PRO B O 1
ATOM 1609 N N . ASP B 1 48 ? 15.203 8.781 6.961 1 76.25 48 ASP B N 1
ATOM 1610 C CA . ASP B 1 48 ? 16.188 8.672 8.039 1 76.25 48 ASP B CA 1
ATOM 1611 C C . ASP B 1 48 ? 16.906 9.992 8.25 1 76.25 48 ASP B C 1
ATOM 1613 O O . ASP B 1 48 ? 17.344 10.641 7.289 1 76.25 48 ASP B O 1
ATOM 1617 N N . GLY B 1 49 ? 16.938 10.344 9.539 1 81.94 49 GLY B N 1
ATOM 1618 C CA . GLY B 1 49 ? 17.75 11.492 9.914 1 81.94 49 GLY B CA 1
ATOM 1619 C C . GLY B 1 49 ? 17.094 12.82 9.609 1 81.94 49 GLY B C 1
ATOM 1620 O O . GLY B 1 49 ? 17.734 13.867 9.664 1 81.94 49 GLY B O 1
ATOM 1621 N N . THR B 1 50 ? 15.891 12.703 9.172 1 86.38 50 THR B N 1
ATOM 1622 C CA . THR B 1 50 ? 15.211 13.953 8.859 1 86.38 50 THR B CA 1
ATOM 1623 C C . THR B 1 50 ? 14.164 14.273 9.922 1 86.38 50 THR B C 1
ATOM 1625 O O . THR B 1 50 ? 13.789 13.406 10.711 1 86.38 50 THR B O 1
ATOM 1628 N N . ASN B 1 51 ? 13.781 15.586 9.914 1 92.19 51 ASN B N 1
ATOM 1629 C CA . ASN B 1 51 ? 12.789 16.047 10.883 1 92.19 51 ASN B CA 1
ATOM 1630 C C . ASN B 1 51 ? 11.539 16.578 10.195 1 92.19 51 ASN B C 1
ATOM 1632 O O . ASN B 1 51 ? 10.836 17.438 10.742 1 92.19 51 ASN B O 1
ATOM 1636 N N . ALA B 1 52 ? 11.398 16.188 9.023 1 94.06 52 ALA B N 1
ATOM 1637 C CA . ALA B 1 52 ? 10.219 16.609 8.266 1 94.06 52 ALA B CA 1
ATOM 1638 C C . ALA B 1 52 ? 9.844 15.555 7.219 1 94.06 52 ALA B C 1
ATOM 1640 O O . ALA B 1 52 ? 10.719 14.906 6.641 1 94.06 52 ALA B O 1
ATOM 1641 N N . LEU B 1 53 ? 8.555 15.477 7.059 1 92.69 53 LEU B N 1
ATOM 1642 C CA . LEU B 1 53 ? 8.016 14.602 6.023 1 92.69 53 LEU B CA 1
ATOM 1643 C C . LEU B 1 53 ? 7.973 15.32 4.68 1 92.69 53 LEU B C 1
ATOM 1645 O O . LEU B 1 53 ? 7.406 16.406 4.566 1 92.69 53 LEU B O 1
ATOM 1649 N N . PRO B 1 54 ? 8.617 14.703 3.699 1 89.75 54 PRO B N 1
ATOM 1650 C CA . PRO B 1 54 ? 8.406 15.289 2.371 1 89.75 54 PRO B CA 1
ATOM 1651 C C . PRO B 1 54 ? 6.93 15.461 2.031 1 89.75 54 PRO B C 1
ATOM 1653 O O . PRO B 1 54 ? 6.125 14.562 2.291 1 89.75 54 PRO B O 1
ATOM 1656 N N . GLY B 1 55 ? 6.57 16.609 1.501 1 90.12 55 GLY B N 1
ATOM 1657 C CA . GLY B 1 55 ? 5.18 16.953 1.256 1 90.12 55 GLY B CA 1
ATOM 1658 C C . GLY B 1 55 ? 4.434 15.914 0.449 1 90.12 55 GLY B C 1
ATOM 1659 O O . GLY B 1 55 ? 3.271 15.617 0.733 1 90.12 55 GLY B O 1
ATOM 1660 N N . TRP B 1 56 ? 5.055 15.422 -0.548 1 84.06 56 TRP B N 1
ATOM 1661 C CA . TRP B 1 56 ? 4.391 14.484 -1.446 1 84.06 56 TRP B CA 1
ATOM 1662 C C . TRP B 1 56 ? 3.975 13.219 -0.702 1 84.06 56 TRP B C 1
ATOM 1664 O O . TRP B 1 56 ? 3.039 12.531 -1.113 1 84.06 56 TRP B O 1
ATOM 1674 N N . LEU B 1 57 ? 4.621 12.883 0.404 1 88.56 57 LEU B N 1
ATOM 1675 C CA . LEU B 1 57 ? 4.254 11.703 1.174 1 88.56 57 LEU B CA 1
ATOM 1676 C C . LEU B 1 57 ? 2.959 11.93 1.942 1 88.56 57 LEU B C 1
ATOM 1678 O O . LEU B 1 57 ? 2.354 10.984 2.447 1 88.56 57 LEU B O 1
ATOM 1682 N N . GLY B 1 58 ? 2.547 13.117 1.959 1 93 58 GLY B N 1
ATOM 1683 C CA . GLY B 1 58 ? 1.215 13.391 2.477 1 93 58 GLY B CA 1
ATOM 1684 C C . GLY B 1 58 ? 0.122 12.648 1.73 1 93 58 GLY B C 1
ATOM 1685 O O . GLY B 1 58 ? -0.961 12.414 2.273 1 93 58 GLY B O 1
ATOM 1686 N N . LEU B 1 59 ? 0.419 12.273 0.514 1 91.5 59 LEU B N 1
ATOM 1687 C CA . LEU B 1 59 ? -0.514 11.484 -0.281 1 91.5 59 LEU B CA 1
ATOM 1688 C C . LEU B 1 59 ? -0.883 10.195 0.441 1 91.5 59 LEU B C 1
ATOM 1690 O O . LEU B 1 59 ? -2.035 9.758 0.392 1 91.5 59 LEU B O 1
ATOM 1694 N N . GLU B 1 60 ? 0.088 9.57 1.09 1 89.56 60 GLU B N 1
ATOM 1695 C CA . GLU B 1 60 ? -0.163 8.336 1.82 1 89.56 60 GLU B CA 1
ATOM 1696 C C . GLU B 1 60 ? -1.137 8.562 2.973 1 89.56 60 GLU B C 1
ATOM 1698 O O . GLU B 1 60 ? -1.949 7.688 3.287 1 89.56 60 GLU B O 1
ATOM 1703 N N . ILE B 1 61 ? -1.035 9.719 3.617 1 94.19 61 ILE B N 1
ATOM 1704 C CA . ILE B 1 61 ? -1.954 10.078 4.691 1 94.19 61 ILE B CA 1
ATOM 1705 C C . ILE B 1 61 ? -3.367 10.227 4.133 1 94.19 61 ILE B C 1
ATOM 1707 O O . ILE B 1 61 ? -4.324 9.703 4.703 1 94.19 61 ILE B O 1
ATOM 1711 N N . MET B 1 62 ? -3.424 10.883 2.965 1 96.44 62 MET B N 1
ATOM 1712 C CA . MET B 1 62 ? -4.715 11.039 2.305 1 96.44 62 MET B CA 1
ATOM 1713 C C . MET B 1 62 ? -5.289 9.688 1.893 1 96.44 62 MET B C 1
ATOM 1715 O O . MET B 1 62 ? -6.473 9.422 2.111 1 96.44 62 MET B O 1
ATOM 1719 N N . ALA B 1 63 ? -4.434 8.891 1.307 1 93.06 63 ALA B N 1
ATOM 1720 C CA . ALA B 1 63 ? -4.859 7.559 0.895 1 93.06 63 ALA B CA 1
ATOM 1721 C C . ALA B 1 63 ? -5.391 6.758 2.082 1 93.06 63 ALA B C 1
ATOM 1723 O O . ALA B 1 63 ? -6.402 6.066 1.971 1 93.06 63 ALA B O 1
ATOM 1724 N N . GLN B 1 64 ? -4.707 6.863 3.156 1 91 64 GLN B N 1
ATOM 1725 C CA . GLN B 1 64 ? -5.176 6.168 4.348 1 91 64 GLN B CA 1
ATOM 1726 C C . GLN B 1 64 ? -6.523 6.719 4.812 1 91 64 GLN B C 1
ATOM 1728 O O . GLN B 1 64 ? -7.371 5.969 5.301 1 91 64 GLN B O 1
ATOM 1733 N N . GLY B 1 65 ? -6.691 8.016 4.727 1 96.56 65 GLY B N 1
ATOM 1734 C CA . GLY B 1 65 ? -7.992 8.602 5.012 1 96.56 65 GLY B CA 1
ATOM 1735 C C . GLY B 1 65 ? -9.109 8.008 4.176 1 96.56 65 GLY B C 1
ATOM 1736 O O . GLY B 1 65 ? -10.172 7.672 4.699 1 96.56 65 GLY B O 1
ATOM 1737 N N . VAL B 1 66 ? -8.859 7.918 2.908 1 95.75 66 VAL B N 1
ATOM 1738 C CA . VAL B 1 66 ? -9.828 7.305 2.006 1 95.75 66 VAL B CA 1
ATOM 1739 C C . VAL B 1 66 ? -10.094 5.867 2.434 1 95.75 66 VAL B C 1
ATOM 1741 O O . VAL B 1 66 ? -11.25 5.434 2.49 1 95.75 66 VAL B O 1
ATOM 1744 N N . GLY B 1 67 ? -9.07 5.168 2.705 1 92.62 67 GLY B N 1
ATOM 1745 C CA . GLY B 1 67 ? -9.211 3.809 3.205 1 92.62 67 GLY B CA 1
ATOM 1746 C C . GLY B 1 67 ? -10.047 3.723 4.469 1 92.62 67 GLY B C 1
ATOM 1747 O O . GLY B 1 67 ? -10.875 2.822 4.609 1 92.62 67 GLY B O 1
ATOM 1748 N N . ALA B 1 68 ? -9.82 4.609 5.359 1 93.56 68 ALA B N 1
ATOM 1749 C CA . ALA B 1 68 ? -10.562 4.637 6.613 1 93.56 68 ALA B CA 1
ATOM 1750 C C . ALA B 1 68 ? -12.047 4.902 6.367 1 93.56 68 ALA B C 1
ATOM 1752 O O . ALA B 1 68 ? -12.906 4.312 7.027 1 93.56 68 ALA B O 1
ATOM 1753 N N . TRP B 1 69 ? -12.32 5.781 5.465 1 96.25 69 TRP B N 1
ATOM 1754 C CA . TRP B 1 69 ? -13.703 6.035 5.094 1 96.25 69 TRP B CA 1
ATOM 1755 C C . TRP B 1 69 ? -14.375 4.766 4.582 1 96.25 69 TRP B C 1
ATOM 1757 O O . TRP B 1 69 ? -15.445 4.391 5.055 1 96.25 69 TRP B O 1
ATOM 1767 N N . ALA B 1 70 ? -13.766 4.191 3.619 1 92.12 70 ALA B N 1
ATOM 1768 C CA . ALA B 1 70 ? -14.297 2.957 3.045 1 92.12 70 ALA B CA 1
ATOM 1769 C C . ALA B 1 70 ? -14.422 1.868 4.105 1 92.12 70 ALA B C 1
ATOM 1771 O O . ALA B 1 70 ? -15.414 1.137 4.137 1 92.12 70 ALA B O 1
ATOM 1772 N N . GLY B 1 71 ? -13.445 1.788 4.934 1 90.44 71 GLY B N 1
ATOM 1773 C CA . GLY B 1 71 ? -13.453 0.797 6 1 90.44 71 GLY B CA 1
ATOM 1774 C C . GLY B 1 71 ? -14.578 1.004 6.996 1 90.44 71 GLY B C 1
ATOM 1775 O O . GLY B 1 71 ? -15.234 0.044 7.414 1 90.44 71 GLY B O 1
ATOM 1776 N N . ALA B 1 72 ? -14.805 2.219 7.387 1 93.75 72 ALA B N 1
ATOM 1777 C CA . ALA B 1 72 ? -15.891 2.537 8.305 1 93.75 72 ALA B CA 1
ATOM 1778 C C . ALA B 1 72 ? -17.234 2.104 7.73 1 93.75 72 ALA B C 1
ATOM 1780 O O . ALA B 1 72 ? -18.047 1.496 8.43 1 93.75 72 ALA B O 1
ATOM 1781 N N . HIS B 1 73 ? -17.375 2.363 6.48 1 92.75 73 HIS B N 1
ATOM 1782 C CA . HIS B 1 73 ? -18.625 2.004 5.844 1 92.75 73 HIS B CA 1
ATOM 1783 C C . HIS B 1 73 ? -18.766 0.491 5.707 1 92.75 73 HIS B C 1
ATOM 1785 O O . HIS B 1 73 ? -19.875 -0.05 5.836 1 92.75 73 HIS B O 1
ATOM 1791 N N . ALA B 1 74 ? -17.703 -0.125 5.359 1 87.69 74 ALA B N 1
ATOM 1792 C CA . ALA B 1 74 ? -17.734 -1.584 5.301 1 87.69 74 ALA B CA 1
ATOM 1793 C C . ALA B 1 74 ? -18.156 -2.176 6.645 1 87.69 74 ALA B C 1
ATOM 1795 O O . ALA B 1 74 ? -19.031 -3.039 6.699 1 87.69 74 ALA B O 1
ATOM 1796 N N . LEU B 1 75 ? -17.609 -1.673 7.703 1 88.69 75 LEU B N 1
ATOM 1797 C CA . LEU B 1 75 ? -17.922 -2.172 9.039 1 88.69 75 LEU B CA 1
ATOM 1798 C C . LEU B 1 75 ? -19.359 -1.862 9.414 1 88.69 75 LEU B C 1
ATOM 1800 O O . LEU B 1 75 ? -20.047 -2.693 10.023 1 88.69 75 LEU B O 1
ATOM 1804 N N . ASP B 1 76 ? -19.797 -0.671 9.062 1 92.44 76 ASP B N 1
ATOM 1805 C CA . ASP B 1 76 ? -21.203 -0.313 9.281 1 92.44 76 ASP B CA 1
ATOM 1806 C C . ASP B 1 76 ? -22.141 -1.333 8.641 1 92.44 76 ASP B C 1
ATOM 1808 O O . ASP B 1 76 ? -23.203 -1.626 9.172 1 92.44 76 ASP B O 1
ATOM 1812 N N . ALA B 1 77 ? -21.719 -1.819 7.539 1 91.06 77 ALA B N 1
ATOM 1813 C CA . ALA B 1 77 ? -22.547 -2.736 6.762 1 91.06 77 ALA B CA 1
ATOM 1814 C C . ALA B 1 77 ? -22.312 -4.184 7.184 1 91.06 77 ALA B C 1
ATOM 1816 O O . ALA B 1 77 ? -22.844 -5.113 6.574 1 91.06 77 ALA B O 1
ATOM 1817 N N . GLY B 1 78 ? -21.438 -4.383 8.117 1 88.44 78 GLY B N 1
ATOM 1818 C CA . GLY B 1 78 ? -21.141 -5.727 8.586 1 88.44 78 GLY B CA 1
ATOM 1819 C C . GLY B 1 78 ? -20.25 -6.5 7.633 1 88.44 78 GLY B C 1
ATOM 1820 O O . GLY B 1 78 ? -20.328 -7.727 7.555 1 88.44 78 GLY B O 1
ATOM 1821 N N . ARG B 1 79 ? -19.531 -5.836 6.844 1 83.56 79 ARG B N 1
ATOM 1822 C CA . ARG B 1 79 ? -18.625 -6.441 5.875 1 83.56 79 ARG B CA 1
ATOM 1823 C C . ARG B 1 79 ? -17.172 -6.25 6.301 1 83.56 79 ARG B C 1
ATOM 1825 O O . ARG B 1 79 ? -16.859 -5.34 7.07 1 83.56 79 ARG B O 1
ATOM 1832 N N . PRO B 1 80 ? -16.281 -7.086 5.879 1 80.38 80 PRO B N 1
ATOM 1833 C CA . PRO B 1 80 ? -14.859 -6.891 6.195 1 80.38 80 PRO B CA 1
ATOM 1834 C C . PRO B 1 80 ? -14.25 -5.695 5.465 1 80.38 80 PRO B C 1
ATOM 1836 O O . PRO B 1 80 ? -14.703 -5.332 4.379 1 80.38 80 PRO B O 1
ATOM 1839 N N . VAL B 1 81 ? -13.25 -5.102 6.109 1 82.56 81 VAL B N 1
ATOM 1840 C CA . VAL B 1 81 ? -12.477 -4.043 5.473 1 82.56 81 VAL B CA 1
ATOM 1841 C C . VAL B 1 81 ? -11.719 -4.613 4.273 1 82.56 81 VAL B C 1
ATOM 1843 O O . VAL B 1 81 ? -11.172 -5.719 4.34 1 82.56 81 VAL B O 1
ATOM 1846 N N . GLN B 1 82 ? -11.703 -3.846 3.201 1 76.88 82 GLN B N 1
ATOM 1847 C CA . GLN B 1 82 ? -11.07 -4.305 1.969 1 76.88 82 GLN B CA 1
ATOM 1848 C C . GLN B 1 82 ? -9.883 -3.42 1.599 1 76.88 82 GLN B C 1
ATOM 1850 O O . GLN B 1 82 ? -9.82 -2.256 1.998 1 76.88 82 GLN B O 1
ATOM 1855 N N . LEU B 1 83 ? -8.992 -4.062 0.814 1 77.06 83 LEU B N 1
ATOM 1856 C CA . LEU B 1 83 ? -7.848 -3.314 0.312 1 77.06 83 LEU B CA 1
ATOM 1857 C C . LEU B 1 83 ? -8.266 -2.371 -0.811 1 77.06 83 LEU B C 1
ATOM 1859 O O . LEU B 1 83 ? -9.062 -2.74 -1.676 1 77.06 83 LEU B O 1
ATOM 1863 N N . GLY B 1 84 ? -7.777 -1.191 -0.707 1 79.31 84 GLY B N 1
ATOM 1864 C CA . GLY B 1 84 ? -7.922 -0.244 -1.801 1 79.31 84 GLY B CA 1
ATOM 1865 C C . GLY B 1 84 ? -6.617 0.028 -2.527 1 79.31 84 GLY B C 1
ATOM 1866 O O . GLY B 1 84 ? -5.535 -0.143 -1.961 1 79.31 84 GLY B O 1
ATOM 1867 N N . PHE B 1 85 ? -6.852 0.411 -3.812 1 78.62 85 PHE B N 1
ATOM 1868 C CA . PHE B 1 85 ? -5.695 0.714 -4.645 1 78.62 85 PHE B CA 1
ATOM 1869 C C . PHE B 1 85 ? -5.777 2.137 -5.188 1 78.62 85 PHE B C 1
ATOM 1871 O O . PHE B 1 85 ? -6.82 2.557 -5.688 1 78.62 85 PHE B O 1
ATOM 1878 N N . LEU B 1 86 ? -4.633 2.805 -4.93 1 81.31 86 LEU B N 1
ATOM 1879 C CA . LEU B 1 86 ? -4.512 4.121 -5.547 1 81.31 86 LEU B CA 1
ATOM 1880 C C . LEU B 1 86 ? -4.207 4 -7.035 1 81.31 86 LEU B C 1
ATOM 1882 O O . LEU B 1 86 ? -3.137 3.521 -7.418 1 81.31 86 LEU B O 1
ATOM 1886 N N . LEU B 1 87 ? -5.074 4.461 -7.891 1 79.56 87 LEU B N 1
ATOM 1887 C CA . LEU B 1 87 ? -4.914 4.332 -9.336 1 79.56 87 LEU B CA 1
ATOM 1888 C C . LEU B 1 87 ? -4.23 5.562 -9.914 1 79.56 87 LEU B C 1
ATOM 1890 O O . LEU B 1 87 ? -3.58 5.48 -10.961 1 79.56 87 LEU B O 1
ATOM 1894 N N . GLY B 1 88 ? -4.527 6.641 -9.266 1 82.31 88 GLY B N 1
ATOM 1895 C CA . GLY B 1 88 ? -3.955 7.887 -9.75 1 82.31 88 GLY B CA 1
ATOM 1896 C C . GLY B 1 88 ? -4.387 9.094 -8.945 1 82.31 88 GLY B C 1
ATOM 1897 O O . GLY B 1 88 ? -5.199 8.977 -8.031 1 82.31 88 GLY B O 1
ATOM 1898 N N . THR B 1 89 ? -3.699 10.141 -9.258 1 88.69 89 THR B N 1
ATOM 1899 C CA . THR B 1 89 ? -4.02 11.414 -8.617 1 88.69 89 THR B CA 1
ATOM 1900 C C . THR B 1 89 ? -4.207 12.516 -9.656 1 88.69 89 THR B C 1
ATOM 1902 O O . THR B 1 89 ? -3.715 12.406 -10.781 1 88.69 89 THR B O 1
ATOM 1905 N N . ARG B 1 90 ? -5.051 13.43 -9.273 1 90.62 90 ARG B N 1
ATOM 1906 C CA . ARG B 1 90 ? -5.227 14.609 -10.117 1 90.62 90 ARG B CA 1
ATOM 1907 C C . ARG B 1 90 ? -5.297 15.875 -9.266 1 90.62 90 ARG B C 1
ATOM 1909 O O . ARG B 1 90 ? -5.559 15.812 -8.062 1 90.62 90 ARG B O 1
ATOM 1916 N N . LYS B 1 91 ? -4.914 17.031 -9.859 1 93.75 91 LYS B N 1
ATOM 1917 C CA . LYS B 1 91 ? -5.023 18.359 -9.266 1 93.75 91 LYS B CA 1
ATOM 1918 C C . LYS B 1 91 ? -4.25 18.453 -7.957 1 93.75 91 LYS B C 1
ATOM 1920 O O . LYS B 1 91 ? -4.734 19.016 -6.98 1 93.75 91 LYS B O 1
ATOM 1925 N N . LEU B 1 92 ? -3.158 17.828 -7.965 1 92.12 92 LEU B N 1
ATOM 1926 C CA . LEU B 1 92 ? -2.346 17.875 -6.754 1 92.12 92 LEU B CA 1
ATOM 1927 C C . LEU B 1 92 ? -1.75 19.25 -6.539 1 92.12 92 LEU B C 1
ATOM 1929 O O . LEU B 1 92 ? -1.211 19.859 -7.469 1 92.12 92 LEU B O 1
ATOM 1933 N N . HIS B 1 93 ? -1.94 19.703 -5.332 1 95.5 93 HIS B N 1
ATOM 1934 C CA . HIS B 1 93 ? -1.366 20.984 -4.922 1 95.5 93 HIS B CA 1
ATOM 1935 C C . HIS B 1 93 ? -0.536 20.828 -3.65 1 95.5 93 HIS B C 1
ATOM 1937 O O . HIS B 1 93 ? -1.087 20.656 -2.561 1 95.5 93 HIS B O 1
ATOM 1943 N N . PHE B 1 94 ? 0.788 20.891 -3.852 1 93.06 94 PHE B N 1
ATOM 1944 C CA . PHE B 1 94 ? 1.719 20.859 -2.73 1 93.06 94 PHE B CA 1
ATOM 1945 C C . PHE B 1 94 ? 1.998 22.266 -2.213 1 93.06 94 PHE B C 1
ATOM 1947 O O . PHE B 1 94 ? 2.887 22.953 -2.717 1 93.06 94 PHE B O 1
ATOM 1954 N N . ALA B 1 95 ? 1.284 22.625 -1.201 1 94 95 ALA B N 1
ATOM 1955 C CA . ALA B 1 95 ? 1.396 24 -0.715 1 94 95 ALA B CA 1
ATOM 1956 C C . ALA B 1 95 ? 2.693 24.188 0.065 1 94 95 ALA B C 1
ATOM 1958 O O . ALA B 1 95 ? 3.168 25.328 0.21 1 94 95 ALA B O 1
ATOM 1959 N N . ARG B 1 96 ? 3.232 23.141 0.613 1 91.44 96 ARG B N 1
ATOM 1960 C CA . ARG B 1 96 ? 4.523 23.141 1.29 1 91.44 96 ARG B CA 1
ATOM 1961 C C . ARG B 1 96 ? 5.379 21.953 0.835 1 91.44 96 ARG B C 1
ATOM 1963 O O . ARG B 1 96 ? 4.863 20.859 0.592 1 91.44 96 ARG B O 1
ATOM 1970 N N . PRO B 1 97 ? 6.691 22.281 0.791 1 90.44 97 PRO B N 1
ATOM 1971 C CA . PRO B 1 97 ? 7.57 21.188 0.343 1 90.44 97 PRO B CA 1
ATOM 1972 C C . PRO B 1 97 ? 7.73 20.094 1.39 1 90.44 97 PRO B C 1
ATOM 1974 O O . PRO B 1 97 ? 8.047 18.953 1.047 1 90.44 97 PRO B O 1
ATOM 1977 N N . GLU B 1 98 ? 7.555 20.5 2.604 1 93.62 98 GLU B N 1
ATOM 1978 C CA . GLU B 1 98 ? 7.727 19.531 3.68 1 93.62 98 GLU B CA 1
ATOM 1979 C C . GLU B 1 98 ? 6.754 19.797 4.824 1 93.62 98 GLU B C 1
ATOM 1981 O O . GLU B 1 98 ? 6.227 20.906 4.953 1 93.62 98 GLU B O 1
ATOM 1986 N N . ILE B 1 99 ? 6.543 18.781 5.609 1 95.25 99 ILE B N 1
ATOM 1987 C CA . ILE B 1 99 ? 5.711 18.844 6.805 1 95.25 99 ILE B CA 1
ATOM 1988 C C . ILE B 1 99 ? 6.559 18.531 8.039 1 95.25 99 ILE B C 1
ATOM 1990 O O . ILE B 1 99 ? 6.922 17.375 8.273 1 95.25 99 ILE B O 1
ATOM 1994 N N . PRO B 1 100 ? 6.73 19.5 8.883 1 96.12 100 PRO B N 1
ATOM 1995 C CA . PRO B 1 100 ? 7.641 19.297 10.008 1 96.12 100 PRO B CA 1
ATOM 1996 C C . PRO B 1 100 ? 7.109 18.281 11.016 1 96.12 100 PRO B C 1
ATOM 1998 O O . PRO B 1 100 ? 5.906 18.219 11.266 1 96.12 100 PRO B O 1
ATOM 2001 N N . VAL B 1 101 ? 8.094 17.531 11.555 1 95.88 101 VAL B N 1
ATOM 2002 C CA . VAL B 1 101 ? 7.77 16.672 12.68 1 95.88 101 VAL B CA 1
ATOM 2003 C C . VAL B 1 101 ? 7.16 17.5 13.812 1 95.88 101 VAL B C 1
ATOM 2005 O O . VAL B 1 101 ? 7.621 18.609 14.102 1 95.88 101 VAL B O 1
ATOM 2008 N N . GLY B 1 102 ? 6.152 16.953 14.43 1 96.81 102 GLY B N 1
ATOM 2009 C CA . GLY B 1 102 ? 5.434 17.656 15.477 1 96.81 102 GLY B CA 1
ATOM 2010 C C . GLY B 1 102 ? 4.16 18.328 14.992 1 96.81 102 GLY B C 1
ATOM 2011 O O . GLY B 1 102 ? 3.33 18.75 15.789 1 96.81 102 GLY B O 1
ATOM 2012 N N . THR B 1 103 ? 3.971 18.391 13.727 1 97.44 103 THR B N 1
ATOM 2013 C CA . THR B 1 103 ? 2.762 18.969 13.148 1 97.44 103 THR B CA 1
ATOM 2014 C C . THR B 1 103 ? 1.567 18.047 13.344 1 97.44 103 THR B C 1
ATOM 2016 O O . THR B 1 103 ? 1.68 16.828 13.148 1 97.44 103 THR B O 1
ATOM 2019 N N . VAL B 1 104 ? 0.455 18.609 13.805 1 98.25 104 VAL B N 1
ATOM 2020 C CA . VAL B 1 104 ? -0.817 17.891 13.812 1 98.25 104 VAL B CA 1
ATOM 2021 C C . VAL B 1 104 ? -1.665 18.344 12.617 1 98.25 104 VAL B C 1
ATOM 2023 O O . VAL B 1 104 ? -1.822 19.531 12.375 1 98.25 104 VAL B O 1
ATOM 2026 N N . LEU B 1 105 ? -2.188 17.328 11.914 1 98.5 105 LEU B N 1
ATOM 2027 C CA . LEU B 1 105 ? -2.891 17.609 10.664 1 98.5 105 LEU B CA 1
ATOM 2028 C C . LEU B 1 105 ? -4.375 17.281 10.797 1 98.5 105 LEU B C 1
ATOM 2030 O O . LEU B 1 105 ? -4.746 16.297 11.422 1 98.5 105 LEU B O 1
ATOM 2034 N N . ASP B 1 106 ? -5.188 18.141 10.211 1 98.81 106 ASP B N 1
ATOM 2035 C CA . ASP B 1 106 ? -6.535 17.75 9.828 1 98.81 106 ASP B CA 1
ATOM 2036 C C . ASP B 1 106 ? -6.539 17.078 8.461 1 98.81 106 ASP B C 1
ATOM 2038 O O . ASP B 1 106 ? -6.02 17.625 7.488 1 98.81 106 ASP B O 1
ATOM 2042 N N . VAL B 1 107 ? -7.113 15.906 8.414 1 98.75 107 VAL B N 1
ATOM 2043 C CA . VAL B 1 107 ? -7.262 15.125 7.191 1 98.75 107 VAL B CA 1
ATOM 2044 C C . VAL B 1 107 ? -8.727 15.133 6.75 1 98.75 107 VAL B C 1
ATOM 2046 O O . VAL B 1 107 ? -9.578 14.539 7.41 1 98.75 107 VAL B O 1
ATOM 2049 N N . GLN B 1 108 ? -8.945 15.742 5.637 1 98.88 108 GLN B N 1
ATOM 2050 C CA . GLN B 1 108 ? -10.305 15.828 5.129 1 98.88 108 GLN B CA 1
ATOM 2051 C C . GLN B 1 108 ? -10.461 15.055 3.824 1 98.88 108 GLN B C 1
ATOM 2053 O O . GLN B 1 108 ? -9.719 15.289 2.867 1 98.88 108 GLN B O 1
ATOM 2058 N N . ILE B 1 109 ? -11.422 14.18 3.812 1 98.5 109 ILE B N 1
ATOM 2059 C CA . ILE B 1 109 ? -11.742 13.344 2.66 1 98.5 109 ILE B CA 1
ATOM 2060 C C . ILE B 1 109 ? -13.172 13.617 2.205 1 98.5 109 ILE B C 1
ATOM 2062 O O . ILE B 1 109 ? -14.102 13.602 3.016 1 98.5 109 ILE B O 1
ATOM 2066 N N . ASN B 1 110 ? -13.32 13.828 0.938 1 98.69 110 ASN B N 1
ATOM 2067 C CA . ASN B 1 110 ? -14.648 14.031 0.373 1 98.69 110 ASN B CA 1
ATOM 2068 C C . ASN B 1 110 ? -14.844 13.203 -0.896 1 98.69 110 ASN B C 1
ATOM 2070 O O . ASN B 1 110 ? -14.109 13.367 -1.87 1 98.69 110 ASN B O 1
ATOM 2074 N N . LEU B 1 111 ? -15.883 12.414 -0.905 1 97.75 111 LEU B N 1
ATOM 2075 C CA . LEU B 1 111 ? -16.25 11.641 -2.09 1 97.75 111 LEU B CA 1
ATOM 2076 C C . LEU B 1 111 ? -16.922 12.531 -3.127 1 97.75 111 LEU B C 1
ATOM 2078 O O . LEU B 1 111 ? -18.016 13.047 -2.885 1 97.75 111 LEU B O 1
ATOM 2082 N N . SER B 1 112 ? -16.297 12.625 -4.258 1 97 112 SER B N 1
ATOM 2083 C CA . SER B 1 112 ? -16.859 13.492 -5.285 1 97 112 SER B CA 1
ATOM 2084 C C . SER B 1 112 ? -17.562 12.68 -6.363 1 97 112 SER B C 1
ATOM 2086 O O . SER B 1 112 ? -18.484 13.18 -7.023 1 97 112 SER B 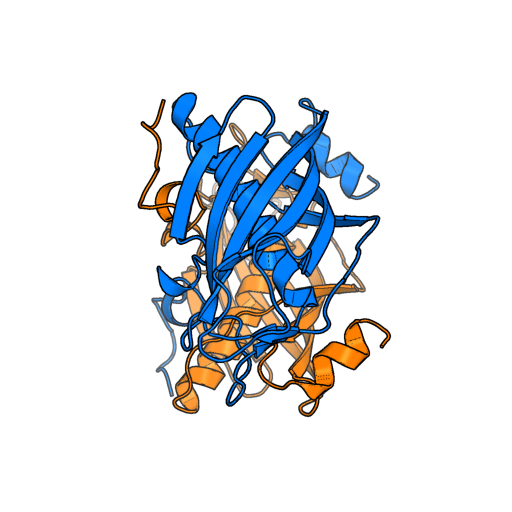O 1
ATOM 2088 N N . TRP B 1 113 ? -17.094 11.477 -6.578 1 92.81 113 TRP B N 1
ATOM 2089 C CA . TRP B 1 113 ? -17.688 10.594 -7.578 1 92.81 113 TRP B CA 1
ATOM 2090 C C . TRP B 1 113 ? -17.484 9.133 -7.203 1 92.81 113 TRP B C 1
ATOM 2092 O O . TRP B 1 113 ? -16.438 8.766 -6.66 1 92.81 113 TRP B O 1
ATOM 2102 N N . GLN B 1 114 ? -18.516 8.328 -7.438 1 91.12 114 GLN B N 1
ATOM 2103 C CA . GLN B 1 114 ? -18.391 6.895 -7.176 1 91.12 114 GLN B CA 1
ATOM 2104 C C . GLN B 1 114 ? -19.125 6.074 -8.234 1 91.12 114 GLN B C 1
ATOM 2106 O O . GLN B 1 114 ? -20.234 6.422 -8.641 1 91.12 114 GLN B O 1
ATOM 2111 N N . ASP B 1 115 ? -18.359 5.133 -8.695 1 87 115 ASP B N 1
ATOM 2112 C CA . ASP B 1 115 ? -19 4.113 -9.531 1 87 115 ASP B CA 1
ATOM 2113 C C . ASP B 1 115 ? -19.203 2.82 -8.75 1 87 115 ASP B C 1
ATOM 2115 O O . ASP B 1 115 ? -18.266 2.025 -8.594 1 87 115 ASP B O 1
ATOM 2119 N N . ASN B 1 116 ? -20.391 2.543 -8.422 1 76.19 116 ASN B N 1
ATOM 2120 C CA . ASN B 1 116 ? -20.688 1.388 -7.582 1 76.19 116 ASN B CA 1
ATOM 2121 C C . ASN B 1 116 ? -20.516 0.079 -8.344 1 76.19 116 ASN B C 1
ATOM 2123 O O . ASN B 1 116 ? -20.234 -0.964 -7.742 1 76.19 116 ASN B O 1
ATOM 2127 N N . ALA B 1 117 ? -20.688 0.19 -9.602 1 73.31 117 ALA B N 1
ATOM 2128 C CA . ALA B 1 117 ? -20.547 -1.011 -10.422 1 73.31 117 ALA B CA 1
ATOM 2129 C C . ALA B 1 117 ? -19.094 -1.487 -10.453 1 73.31 117 ALA B C 1
ATOM 2131 O O . ALA B 1 117 ? -18.828 -2.691 -10.445 1 73.31 117 ALA B O 1
ATOM 2132 N N . THR B 1 118 ? -18.172 -0.545 -10.453 1 70.62 118 THR B N 1
ATOM 2133 C CA . THR B 1 118 ? -16.766 -0.882 -10.586 1 70.62 118 THR B CA 1
ATOM 2134 C C . THR B 1 118 ? -16.031 -0.716 -9.25 1 70.62 118 THR B C 1
ATOM 2136 O O . THR B 1 118 ? -14.875 -1.101 -9.117 1 70.62 118 THR B O 1
ATOM 2139 N N . ASN B 1 119 ? -16.609 -0.244 -8.25 1 78.75 119 ASN B N 1
ATOM 2140 C CA . ASN B 1 119 ? -16.016 0.049 -6.949 1 78.75 119 ASN B CA 1
ATOM 2141 C C . ASN B 1 119 ? -14.867 1.038 -7.07 1 78.75 119 ASN B C 1
ATOM 2143 O O . ASN B 1 119 ? -13.828 0.864 -6.43 1 78.75 119 ASN B O 1
ATOM 2147 N N . MET B 1 120 ? -15.062 1.935 -8.023 1 86.12 120 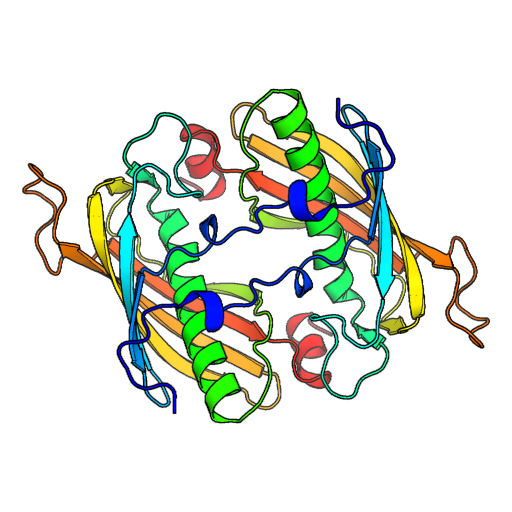MET B N 1
ATOM 2148 C CA . MET B 1 120 ? -14.117 3.033 -8.195 1 86.12 120 MET B CA 1
ATOM 2149 C C . MET B 1 120 ? -14.656 4.32 -7.578 1 86.12 120 MET B C 1
ATOM 2151 O O . MET B 1 120 ? -15.867 4.574 -7.621 1 86.12 120 MET B O 1
ATOM 2155 N N . GLY B 1 121 ? -13.75 5.055 -6.977 1 92.69 121 GLY B N 1
ATOM 2156 C CA . GLY B 1 121 ? -14.125 6.34 -6.414 1 92.69 121 GLY B CA 1
ATOM 2157 C C . GLY B 1 121 ? -13.086 7.418 -6.641 1 92.69 121 GLY B C 1
ATOM 2158 O O . GLY B 1 121 ? -11.898 7.121 -6.793 1 92.69 121 GLY B O 1
ATOM 2159 N N . VAL B 1 122 ? -13.672 8.648 -6.77 1 95.62 122 VAL B N 1
ATOM 2160 C CA . VAL B 1 122 ? -12.82 9.836 -6.766 1 95.62 122 VAL B CA 1
ATOM 2161 C C . VAL B 1 122 ? -13.039 10.617 -5.473 1 95.62 122 VAL B C 1
ATOM 2163 O O . VAL B 1 122 ? -14.172 10.93 -5.109 1 95.62 122 VAL B O 1
ATOM 2166 N N . PHE B 1 123 ? -11.93 10.93 -4.82 1 97.75 123 PHE B N 1
ATOM 2167 C CA . PHE B 1 123 ? -12 11.617 -3.537 1 97.75 123 PHE B CA 1
ATOM 2168 C C . PHE B 1 123 ? -11.203 12.922 -3.574 1 97.75 123 PHE B C 1
ATOM 2170 O O . PHE B 1 123 ? -10.016 12.914 -3.891 1 97.75 123 PHE B O 1
ATOM 2177 N N . ASP B 1 124 ? -11.867 14.023 -3.221 1 98.62 124 ASP B N 1
ATOM 2178 C CA . ASP B 1 124 ? -11.156 15.281 -2.967 1 98.62 124 ASP B CA 1
ATOM 2179 C C . ASP B 1 124 ? -10.609 15.32 -1.542 1 98.62 124 ASP B C 1
ATOM 2181 O O . ASP B 1 124 ? -11.375 15.234 -0.577 1 98.62 124 ASP B O 1
ATOM 2185 N N . CYS B 1 125 ? -9.297 15.492 -1.435 1 98.62 125 CYS B N 1
ATOM 2186 C CA . CYS B 1 125 ? -8.656 15.359 -0.13 1 98.62 125 CYS B CA 1
ATOM 2187 C C . CYS B 1 125 ? -7.828 16.594 0.194 1 98.62 125 CYS B C 1
ATOM 2189 O O . CYS B 1 125 ? -7.258 17.219 -0.703 1 98.62 125 CYS B O 1
ATOM 2191 N N . THR B 1 126 ? -7.773 16.891 1.47 1 98.56 126 THR B N 1
ATOM 2192 C CA . THR B 1 126 ? -6.957 18 1.935 1 98.56 126 THR B CA 1
ATOM 2193 C C . THR B 1 126 ? -6.262 17.656 3.248 1 98.56 126 THR B C 1
ATOM 2195 O O . THR B 1 126 ? -6.855 17.031 4.121 1 98.56 126 THR B O 1
ATOM 2198 N N . LEU B 1 127 ? -5.035 18.094 3.355 1 98.56 127 LEU B N 1
ATOM 2199 C CA . LEU B 1 127 ? -4.297 18.141 4.613 1 98.56 127 LEU B CA 1
ATOM 2200 C C . LEU B 1 127 ? -4.059 19.578 5.051 1 98.56 127 LEU B C 1
ATOM 2202 O O . LEU B 1 127 ? -3.467 20.375 4.309 1 98.56 127 LEU B O 1
ATOM 2206 N N . THR B 1 128 ? -4.48 19.922 6.289 1 98.5 128 THR B N 1
ATOM 2207 C CA . THR B 1 128 ? -4.242 21.25 6.84 1 98.5 128 THR B CA 1
ATOM 2208 C C . THR B 1 128 ? -3.6 21.156 8.227 1 98.5 128 THR B C 1
ATOM 2210 O O . THR B 1 128 ? -3.783 20.156 8.93 1 98.5 128 THR B O 1
ATOM 2213 N N . CYS B 1 129 ? -2.92 22.234 8.562 1 98.25 129 CYS B N 1
ATOM 2214 C CA . CYS B 1 129 ? -2.309 22.281 9.891 1 98.25 129 CYS B CA 1
ATOM 2215 C C . CYS B 1 129 ? -3.363 22.469 10.969 1 98.25 129 CYS B C 1
ATOM 2217 O O . CYS B 1 129 ? -4.105 23.453 10.945 1 98.25 129 CYS B O 1
ATOM 2219 N N . ARG B 1 130 ? -3.412 21.547 11.82 1 98.06 130 ARG B N 1
ATOM 2220 C CA . ARG B 1 130 ? -4.281 21.688 12.992 1 98.06 130 ARG B CA 1
ATOM 2221 C C . ARG B 1 130 ? -3.553 22.359 14.141 1 98.06 130 ARG B C 1
ATOM 2223 O O . ARG B 1 130 ? -4.059 23.328 14.719 1 98.06 130 ARG B O 1
ATOM 2230 N N . THR B 1 131 ? -2.414 21.844 14.477 1 97.38 131 THR B N 1
ATOM 2231 C CA . THR B 1 131 ? -1.523 22.391 15.484 1 97.38 131 THR B CA 1
ATOM 2232 C C . THR B 1 131 ? -0.087 22.453 14.977 1 97.38 131 THR B C 1
ATOM 2234 O O . THR B 1 131 ? 0.455 21.438 14.523 1 97.38 131 THR B O 1
ATOM 2237 N N . PRO B 1 132 ? 0.499 23.625 14.992 1 95.94 132 PRO B N 1
ATOM 2238 C CA . PRO B 1 132 ? 1.889 23.719 14.539 1 95.94 132 PRO B CA 1
ATOM 2239 C C . PRO B 1 132 ? 2.871 23.062 15.5 1 95.94 132 PRO B C 1
ATOM 2241 O O . PRO B 1 132 ? 2.545 22.844 16.672 1 95.94 132 PRO B O 1
ATOM 2244 N N . PRO B 1 133 ? 4.008 22.641 14.891 1 94.69 133 PRO B N 1
ATOM 2245 C CA . PRO B 1 133 ? 5.02 22.141 15.828 1 94.69 133 PRO B CA 1
ATOM 2246 C C . PRO B 1 133 ? 5.535 23.25 16.766 1 94.69 133 PRO B C 1
ATOM 2248 O O . PRO B 1 133 ? 5.391 24.438 16.469 1 94.69 133 PRO B O 1
ATOM 2251 N N . LEU B 1 134 ? 6.145 22.797 17.797 1 88.19 134 LEU B N 1
ATOM 2252 C CA . LEU B 1 134 ? 6.652 23.781 18.75 1 88.19 134 LEU B CA 1
ATOM 2253 C C . LEU B 1 134 ? 7.699 24.672 18.109 1 88.19 134 LEU B C 1
ATOM 2255 O O . LEU B 1 134 ? 8.586 24.203 17.406 1 88.19 134 LEU B O 1
ATOM 2259 N N . GLY B 1 135 ? 7.605 25.906 18.266 1 84.94 135 GLY B N 1
ATOM 2260 C CA . GLY B 1 135 ? 8.602 26.891 17.875 1 84.94 135 GLY B CA 1
ATOM 2261 C C . GLY B 1 135 ? 8.484 27.297 16.422 1 84.94 135 GLY B C 1
ATOM 2262 O O . GLY B 1 135 ? 9.336 28.031 15.898 1 84.94 135 GLY B O 1
ATOM 2263 N N . ARG B 1 136 ? 7.559 26.75 15.75 1 81.31 136 ARG B N 1
ATOM 2264 C CA . ARG B 1 136 ? 7.379 27.125 14.352 1 81.31 136 ARG B CA 1
ATOM 2265 C C . ARG B 1 136 ? 6.234 28.125 14.195 1 81.31 136 ARG B C 1
ATOM 2267 O O . ARG B 1 136 ? 5.105 27.844 14.602 1 81.31 136 ARG B O 1
ATOM 2274 N N . ASP B 1 137 ? 6.496 29.25 13.633 1 80.5 137 ASP B N 1
ATOM 2275 C CA . ASP B 1 137 ? 5.508 30.312 13.477 1 80.5 137 ASP B CA 1
ATOM 2276 C C . ASP B 1 137 ? 4.988 30.375 12.047 1 80.5 137 ASP B C 1
ATOM 2278 O O . ASP B 1 137 ? 3.971 31.016 11.773 1 80.5 137 ASP B O 1
ATOM 2282 N N . ASP B 1 138 ? 5.582 29.688 11.164 1 86.62 138 ASP B N 1
ATOM 2283 C CA . ASP B 1 138 ? 5.246 29.797 9.75 1 86.62 138 ASP B CA 1
ATOM 2284 C C . ASP B 1 138 ? 4.188 28.781 9.352 1 86.62 138 ASP B C 1
ATOM 2286 O O . ASP B 1 138 ? 3.771 28.719 8.188 1 86.62 138 ASP B O 1
ATOM 2290 N N . LEU B 1 139 ? 3.773 27.984 10.312 1 91.88 139 LEU B N 1
ATOM 2291 C CA . LEU B 1 139 ? 2.746 26.984 10.062 1 91.88 139 LEU B CA 1
ATOM 2292 C C . LEU B 1 139 ? 1.559 27.172 11 1 91.88 139 LEU B C 1
ATOM 2294 O O . LEU B 1 139 ? 1.341 26.359 11.898 1 91.88 139 LEU B O 1
ATOM 2298 N N . ALA B 1 140 ? 0.724 28.172 10.727 1 94 140 ALA B N 1
ATOM 2299 C CA . ALA B 1 140 ? -0.421 28.5 11.57 1 94 140 ALA B CA 1
ATOM 2300 C C . ALA B 1 140 ? -1.536 27.469 11.406 1 94 140 ALA B C 1
ATOM 2302 O O . ALA B 1 140 ? -1.657 26.844 10.352 1 94 140 ALA B O 1
ATOM 2303 N N . PRO B 1 141 ? -2.314 27.359 12.492 1 96.19 141 PRO B N 1
ATOM 2304 C CA . PRO B 1 141 ? -3.496 26.516 12.32 1 96.19 141 PRO B CA 1
ATOM 2305 C C . PRO B 1 141 ? -4.352 26.922 11.133 1 96.19 141 PRO B C 1
ATOM 2307 O O . PRO B 1 141 ? -4.551 28.125 10.891 1 96.19 141 PRO B O 1
ATOM 2310 N N . GLY B 1 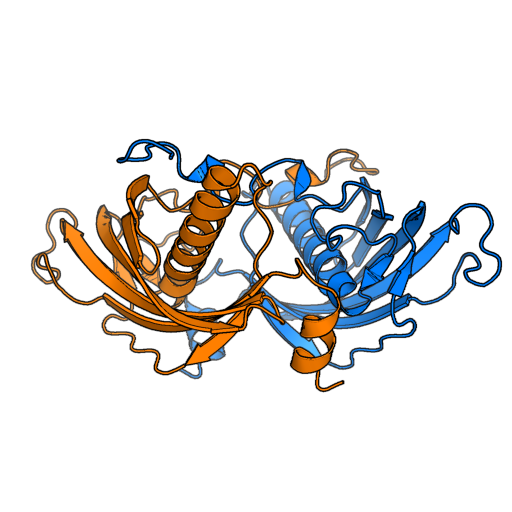142 ? -4.77 25.906 10.367 1 96.94 142 GLY B N 1
ATOM 2311 C CA . GLY B 1 142 ? -5.594 26.188 9.203 1 96.94 142 GLY B CA 1
ATOM 2312 C C . GLY B 1 142 ? -4.797 26.266 7.914 1 96.94 142 GLY B C 1
ATOM 2313 O O . GLY B 1 142 ? -5.367 26.219 6.82 1 96.94 142 GLY B O 1
ATOM 2314 N N . THR B 1 143 ? -3.463 26.328 7.977 1 96.44 143 THR B N 1
ATOM 2315 C CA . THR B 1 143 ? -2.605 26.422 6.797 1 96.44 143 THR B CA 1
ATOM 2316 C C . THR B 1 143 ? -2.711 25.141 5.953 1 96.44 143 THR B C 1
ATOM 2318 O O . THR B 1 143 ? -2.596 24.031 6.477 1 96.44 143 THR B O 1
ATOM 2321 N N . LEU B 1 144 ? -2.947 25.344 4.648 1 97.88 144 LEU B N 1
ATOM 2322 C CA . LEU B 1 144 ? -3.01 24.234 3.717 1 97.88 144 LEU B CA 1
ATOM 2323 C C . LEU B 1 144 ? -1.619 23.656 3.467 1 97.88 144 LEU B C 1
ATOM 2325 O O . LEU B 1 144 ? -0.67 24.406 3.213 1 97.88 144 LEU B O 1
ATOM 2329 N N . LEU B 1 145 ? -1.528 22.344 3.545 1 97.56 145 LEU B N 1
ATOM 2330 C CA . LEU B 1 145 ? -0.246 21.688 3.293 1 97.56 145 LEU B CA 1
ATOM 2331 C C . LEU B 1 145 ? -0.283 20.906 1.988 1 97.56 145 LEU B C 1
ATOM 2333 O O . LEU B 1 145 ? 0.679 20.922 1.216 1 97.56 145 LEU B O 1
ATOM 2337 N N . LEU B 1 146 ? -1.343 20.25 1.751 1 97.19 146 LEU B N 1
ATOM 2338 C CA . LEU B 1 146 ? -1.507 19.406 0.573 1 97.19 146 LEU B CA 1
ATOM 2339 C C . LEU B 1 146 ? -2.982 19.25 0.22 1 97.19 146 LEU B C 1
ATOM 2341 O O . LEU B 1 146 ? -3.824 19.094 1.108 1 97.19 146 LEU B O 1
ATOM 2345 N N . SER B 1 147 ? -3.268 19.234 -1.094 1 97.94 147 SER B N 1
ATOM 2346 C CA . SER B 1 147 ? -4.609 18.906 -1.56 1 97.94 147 SER B CA 1
ATOM 2347 C C . SER B 1 147 ? -4.57 18.203 -2.918 1 97.94 147 SER B C 1
ATOM 2349 O O . SER B 1 147 ? -3.541 18.219 -3.598 1 97.94 147 SER B O 1
ATOM 2351 N N . GLY B 1 148 ? -5.652 17.562 -3.229 1 97.38 148 GLY B N 1
ATOM 2352 C CA . GLY B 1 148 ? -5.773 16.906 -4.52 1 97.38 148 GLY B CA 1
ATOM 2353 C C . GLY B 1 148 ? -6.883 15.867 -4.562 1 97.38 148 GLY B C 1
ATOM 2354 O O . GLY B 1 148 ? -7.57 15.648 -3.562 1 97.38 148 GLY B O 1
ATOM 2355 N N . ALA B 1 149 ? -7.027 15.32 -5.766 1 97.62 149 ALA B N 1
ATOM 2356 C CA . ALA B 1 149 ? -8.016 14.266 -5.969 1 97.62 149 ALA B CA 1
ATOM 2357 C C . ALA B 1 149 ? -7.34 12.906 -6.129 1 97.62 149 ALA B C 1
ATOM 2359 O O . ALA B 1 149 ? -6.348 12.781 -6.852 1 97.62 149 ALA B O 1
ATOM 2360 N N . LEU B 1 150 ? -7.852 11.984 -5.426 1 94.88 150 LEU B N 1
ATOM 2361 C CA . LEU B 1 150 ? -7.34 10.617 -5.504 1 94.88 150 LEU B CA 1
ATOM 2362 C C . LEU B 1 150 ? -8.336 9.703 -6.211 1 94.88 150 LEU B C 1
ATOM 2364 O O . LEU B 1 150 ? -9.523 9.688 -5.871 1 94.88 150 LEU B O 1
ATOM 2368 N N . ASN B 1 151 ? -7.867 8.93 -7.211 1 91.94 151 ASN B N 1
ATOM 2369 C CA . ASN B 1 151 ? -8.633 7.859 -7.848 1 91.94 151 ASN B CA 1
ATOM 2370 C C . ASN B 1 151 ? -8.328 6.504 -7.215 1 91.94 151 ASN B C 1
ATOM 2372 O O . ASN B 1 151 ? -7.188 6.035 -7.254 1 91.94 151 ASN B O 1
ATOM 2376 N N . VAL B 1 152 ? -9.383 5.984 -6.609 1 89.81 152 VAL B N 1
ATOM 2377 C CA . VAL B 1 152 ? -9.141 4.785 -5.816 1 89.81 152 VAL B CA 1
ATOM 2378 C C . VAL B 1 152 ? -10.062 3.66 -6.281 1 89.81 152 VAL B C 1
ATOM 2380 O O . VAL B 1 152 ? -11.203 3.912 -6.676 1 89.81 152 VAL B O 1
ATOM 2383 N N . PHE B 1 153 ? -9.453 2.457 -6.27 1 83.06 153 PHE B N 1
ATOM 2384 C CA . PHE B 1 153 ? -10.188 1.252 -6.645 1 83.06 153 PHE B CA 1
ATOM 2385 C C . PHE B 1 153 ? -10.148 0.225 -5.516 1 83.06 153 PHE B C 1
ATOM 2387 O O . PHE B 1 153 ? -9.109 0.04 -4.875 1 83.06 153 PHE B O 1
ATOM 2394 N N . SER B 1 154 ? -11.359 -0.31 -5.301 1 78.44 154 SER B N 1
ATOM 2395 C CA . SER B 1 154 ? -11.414 -1.454 -4.398 1 78.44 154 SER B CA 1
ATOM 2396 C C . SER B 1 154 ? -11.977 -2.686 -5.098 1 78.44 154 SER B C 1
ATOM 2398 O O . SER B 1 154 ? -13.078 -2.643 -5.645 1 78.44 154 SER B O 1
ATOM 2400 N N . PRO B 1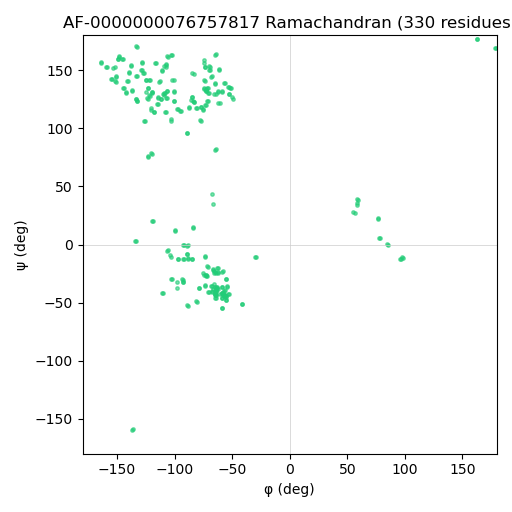 155 ? -11.195 -3.797 -5.27 1 66.5 155 PRO B N 1
ATOM 2401 C CA . PRO B 1 155 ? -11.578 -4.961 -6.074 1 66.5 155 PRO B CA 1
ATOM 2402 C C . PRO B 1 155 ? -12.758 -5.727 -5.477 1 66.5 155 PRO B C 1
ATOM 2404 O O . PRO B 1 155 ? -13.078 -6.824 -5.93 1 66.5 155 PRO B O 1
ATOM 2407 N N . THR B 1 156 ? -13.711 -5.137 -4.871 1 56.69 156 THR B N 1
ATOM 2408 C CA . THR B 1 156 ? -14.805 -5.953 -4.359 1 56.69 156 THR B CA 1
ATOM 2409 C C . THR B 1 156 ? -15.492 -6.699 -5.496 1 56.69 156 THR B C 1
ATOM 2411 O O . THR B 1 156 ? -16.078 -7.762 -5.281 1 56.69 156 THR B O 1
ATOM 2414 N N . ASN B 1 157 ? -15.742 -6.039 -6.668 1 47.78 157 ASN B N 1
ATOM 2415 C CA . ASN B 1 157 ? -16.547 -6.648 -7.73 1 47.78 157 ASN B CA 1
ATOM 2416 C C . ASN B 1 157 ? -15.734 -6.797 -9.016 1 47.78 157 ASN B C 1
ATOM 2418 O O . ASN B 1 157 ? -14.867 -5.973 -9.312 1 47.78 157 ASN B O 1
ATOM 2422 N N . ARG B 1 158 ? -15.734 -8.047 -9.68 1 45.81 158 ARG B N 1
ATOM 2423 C CA . ARG B 1 158 ? -15.086 -8.539 -10.883 1 45.81 158 ARG B CA 1
ATOM 2424 C C . ARG B 1 158 ? -15.133 -7.504 -12 1 45.81 158 ARG B C 1
ATOM 2426 O O . ARG B 1 158 ? -14.148 -7.312 -12.719 1 45.81 158 ARG B O 1
ATOM 2433 N N . GLU B 1 159 ? -16.188 -7.027 -12.273 1 44.78 159 GLU B N 1
ATOM 2434 C CA . GLU B 1 159 ? -16.484 -6.316 -13.516 1 44.78 159 GLU B CA 1
ATOM 2435 C C . GLU B 1 159 ? -15.633 -5.055 -13.641 1 44.78 159 GLU B C 1
ATOM 2437 O O . GLU B 1 159 ? -15.188 -4.711 -14.734 1 44.78 159 GLU B O 1
ATOM 2442 N N . ALA B 1 160 ? -15.438 -4.461 -12.688 1 44.25 160 ALA B N 1
ATOM 2443 C CA . ALA B 1 160 ? -14.859 -3.119 -12.711 1 44.25 160 ALA B CA 1
ATOM 2444 C C . ALA B 1 160 ? -13.375 -3.168 -13.047 1 44.25 160 ALA B C 1
ATOM 2446 O O . ALA B 1 160 ? -12.844 -2.25 -13.672 1 44.25 160 ALA B O 1
ATOM 2447 N N . LEU B 1 161 ? -12.625 -4.125 -12.633 1 45.38 161 LEU B N 1
ATOM 2448 C CA . LEU B 1 161 ? -11.188 -4.246 -12.844 1 45.38 161 LEU B CA 1
ATOM 2449 C C . LEU B 1 161 ? -10.859 -4.273 -14.336 1 45.38 161 LEU B C 1
ATOM 2451 O O . LEU B 1 161 ? -9.883 -3.656 -14.766 1 45.38 161 LEU B O 1
ATOM 2455 N N . ASP B 1 162 ? -11.664 -4.875 -15.133 1 45.34 162 ASP B N 1
ATOM 2456 C CA . ASP B 1 162 ? -11.461 -4.898 -16.578 1 45.34 162 ASP B CA 1
ATOM 2457 C C . ASP B 1 162 ? -11.352 -3.482 -17.141 1 45.34 162 ASP B C 1
ATOM 2459 O O . ASP B 1 162 ? -10.531 -3.219 -18.016 1 45.34 162 ASP B O 1
ATOM 2463 N N . ALA B 1 163 ? -12.211 -2.73 -16.688 1 44.72 163 ALA B N 1
ATOM 2464 C CA . ALA B 1 163 ? -12.289 -1.375 -17.234 1 44.72 163 ALA B CA 1
ATOM 2465 C C . ALA B 1 163 ? -11.031 -0.581 -16.906 1 44.72 163 ALA B C 1
ATOM 2467 O O . ALA B 1 163 ? -10.586 0.253 -17.688 1 44.72 163 ALA B O 1
ATOM 2468 N N . ILE B 1 164 ? -10.578 -0.692 -15.797 1 43.91 164 ILE B N 1
ATOM 2469 C CA . ILE B 1 164 ? -9.422 0.062 -15.336 1 43.91 164 ILE B CA 1
ATOM 2470 C C . ILE B 1 164 ? -8.18 -0.366 -16.109 1 43.91 164 ILE B C 1
ATOM 2472 O O . ILE B 1 164 ? -7.32 0.459 -16.422 1 43.91 164 ILE B O 1
ATOM 2476 N N . LEU B 1 165 ? -8.141 -1.604 -16.438 1 44.62 165 LEU B N 1
ATOM 2477 C CA . LEU B 1 165 ? -6.98 -2.162 -17.125 1 44.62 165 LEU B CA 1
ATOM 2478 C C . LEU B 1 165 ? -7.074 -1.931 -18.625 1 44.62 165 LEU B C 1
ATOM 2480 O O . LEU B 1 165 ? -6.133 -2.238 -19.359 1 44.62 165 LEU B O 1
ATOM 2484 N N . GLY B 1 166 ? -7.934 -1.085 -18.953 1 41.94 166 GLY B N 1
ATOM 2485 C CA . GLY B 1 166 ? -8.164 -0.901 -20.375 1 41.94 166 GLY B CA 1
ATOM 2486 C C . GLY B 1 166 ? -8.516 -2.189 -21.094 1 41.94 166 GLY B C 1
ATOM 2487 O O . GLY B 1 166 ? -8.164 -2.371 -22.266 1 41.94 166 GLY B O 1
ATOM 2488 N N . ARG B 1 167 ? -9.148 -3.195 -20.375 1 37.09 167 ARG B N 1
ATOM 2489 C CA . ARG B 1 167 ? -9.633 -4.359 -21.109 1 37.09 167 ARG B CA 1
ATOM 2490 C C . ARG B 1 167 ? -11.156 -4.367 -21.188 1 37.09 167 ARG B C 1
ATOM 2492 O O . ARG B 1 167 ? -11.828 -3.865 -20.281 1 37.09 167 ARG B O 1
#

pLDDT: mean 86.5, std 14.46, range [37.03, 98.88]

Solvent-accessible surface area (backbone atoms only — not comparable to full-atom values): 17442 Å² total; per-residue (Å²): 108,86,65,68,60,34,71,58,41,57,78,22,37,71,49,51,84,63,72,50,58,56,50,27,33,59,43,70,60,98,46,36,31,36,31,34,31,59,40,48,91,78,37,61,78,44,25,69,96,54,67,41,32,55,34,77,59,49,50,59,56,48,51,48,48,51,42,32,47,54,12,48,52,25,49,56,70,74,41,75,56,61,59,70,40,83,76,45,71,44,77,70,41,72,68,31,75,53,43,50,44,52,26,27,30,38,38,39,36,30,58,76,45,74,39,78,75,34,36,33,35,33,31,45,30,39,36,26,30,55,38,47,26,87,94,49,80,89,45,45,63,68,40,68,37,35,37,30,32,41,32,35,37,29,64,50,40,77,70,24,56,36,56,76,70,73,90,109,86,64,67,60,36,70,59,42,57,79,22,37,72,50,52,85,64,73,52,59,57,49,27,33,58,42,71,61,98,45,37,30,36,30,34,32,58,38,48,92,78,36,61,75,42,26,69,94,54,66,42,31,55,32,77,59,48,50,57,56,48,50,48,48,51,40,32,46,54,12,48,52,26,49,57,69,72,40,76,57,62,59,71,38,84,76,46,72,44,77,72,41,73,69,31,76,53,43,49,44,52,25,28,30,36,39,40,36,29,60,75,45,73,38,78,75,34,36,34,36,35,29,45,31,39,36,25,29,56,38,46,27,88,93,50,80,88,44,46,63,68,40,68,37,35,36,29,31,40,33,35,37,30,58,56,40,76,68,23,57,37,56,75,69,73,88

InterPro domains:
  IPR016776 ApeP-like dehydratase [PF22817] (9-159)
  IPR016776 ApeP-like dehydratase [PIRSF020565] (2-157)
  IPR029069 HotDog domain superfamily [SSF54637] (6-130)

Radius of gyration: 19.9 Å; Cα contacts (8 Å, |Δi|>4): 798; chains: 2; bounding box: 44×61×40 Å